Protein AF-A0AAP1RC18-F1 (afdb_monomer_lite)

Foldseek 3Di:
DQEQAQQDLVSLLVSVCQQLVHHSVVLLVQLVVDDLPVVCVVCVVPPDDSLVVLVVSSCVVRNGGHDHFKYKFKDKAWAFPPDPCPVADFFCLVCVLVVLVRCLVQPPDPVSNVVSVCQNDQLSQPFPVSNVLSVDSVNRDPDTDRHNCCLVVVVVVVHDNNQLHNPSRVRNQVSCCVPPVDGCSVSCSVRIGIDMGIDMDTPPDPPPNNSVSSVNSNPD

Secondary structure (DSSP, 8-state):
-EEE--SSHHHHHHHHHHHTTS-HHHHHHHHHT--HHHHHHH-TT--S-HHHHHHHHHHHHH-PPPPEEEEEEEEEEEE-TT---TT-S--HHHHHHHHHHHHHHT-SSHHHHHHHHTT-STT-S--HHHHHHHH-GGG-----BS-GGGGGSTGGGT---TTT--HHHHHHHHHHHHHHS---HHHHHHHSEEEEEEEEEE-S--TTHHHHHHHHHHH-

pLDDT: mean 93.54, std 5.95, range [59.0, 98.56]

Organism: Escherichia coli (NCBI:txid562)

Radius of gyration: 21.21 Å; chains: 1; bounding box: 48×40×56 Å

Sequence (220 aa):
MLILDCSSRTQALHTLSAGFGCSPEKLKKVLLSLDLESIYELNPRQLVDAPQYLREYVCAELGEPGPFTRALWFHGTRTFAGNTFPAGLLALNQSESLAMKMLLDLAPNEMVRTHLKEWDVPGGVPDEMFQLRTGDKIHWGPFGHLVRELHFNASENGLHDYLWLPELVEDVCKAYQKKYGHDLKPHYLSVLHPCIVWFEADIVYEKGVLETALSYAYTS

Structure (mmCIF, N/CA/C/O backbone):
data_AF-A0AAP1RC18-F1
#
_entry.id   AF-A0AAP1RC18-F1
#
loop_
_atom_site.group_PDB
_atom_site.id
_atom_site.type_symbol
_atom_site.label_atom_id
_atom_site.label_alt_id
_atom_site.label_comp_id
_atom_site.label_asym_id
_atom_site.label_entity_id
_atom_site.label_seq_id
_atom_site.pdbx_PDB_ins_code
_atom_site.Cartn_x
_atom_site.Cartn_y
_atom_site.Cartn_z
_atom_site.occupancy
_atom_site.B_iso_or_equiv
_atom_site.auth_seq_id
_atom_site.auth_comp_id
_atom_site.auth_asym_id
_atom_site.auth_atom_id
_atom_site.pdbx_PDB_model_num
ATOM 1 N N . MET A 1 1 ? 0.565 -12.774 -21.822 1.00 72.81 1 MET A N 1
ATOM 2 C CA . MET A 1 1 ? 0.086 -11.563 -21.127 1.00 72.81 1 MET A CA 1
ATOM 3 C C . MET A 1 1 ? 1.156 -11.184 -20.124 1.00 72.81 1 MET A C 1
ATOM 5 O O . MET A 1 1 ? 1.599 -12.073 -19.408 1.00 72.81 1 MET A O 1
ATOM 9 N N . LEU A 1 2 ? 1.633 -9.941 -20.146 1.00 87.94 2 LEU A N 1
ATOM 10 C CA . LEU A 1 2 ? 2.663 -9.473 -19.221 1.00 87.94 2 LEU A CA 1
ATOM 11 C C . LEU A 1 2 ? 1.982 -8.923 -17.966 1.00 87.94 2 LEU A C 1
ATOM 13 O O . LEU A 1 2 ? 1.094 -8.078 -18.072 1.00 87.94 2 LEU A O 1
ATOM 17 N N . ILE A 1 3 ? 2.384 -9.432 -16.804 1.00 94.94 3 ILE A N 1
ATOM 18 C CA . ILE A 1 3 ? 1.938 -8.950 -15.495 1.00 94.94 3 ILE A CA 1
ATOM 19 C C . ILE A 1 3 ? 3.131 -8.250 -14.864 1.00 94.94 3 ILE A C 1
ATOM 21 O O . ILE A 1 3 ? 4.210 -8.837 -14.775 1.00 94.94 3 ILE A O 1
ATOM 25 N N . LEU A 1 4 ? 2.944 -7.001 -14.456 1.00 96.06 4 LEU A N 1
ATOM 26 C CA . LEU A 1 4 ? 3.977 -6.242 -13.767 1.00 96.06 4 LEU A CA 1
ATOM 27 C C . LEU A 1 4 ? 4.024 -6.651 -12.291 1.00 96.06 4 LEU A C 1
ATOM 29 O O . LEU A 1 4 ? 3.001 -6.626 -11.606 1.00 96.06 4 LEU A O 1
ATOM 33 N N . ASP A 1 5 ? 5.204 -7.029 -11.803 1.00 97.56 5 ASP A N 1
ATOM 34 C CA . ASP A 1 5 ? 5.399 -7.481 -10.424 1.00 97.56 5 ASP A CA 1
ATOM 35 C C . ASP A 1 5 ? 6.503 -6.664 -9.749 1.00 97.56 5 ASP A C 1
ATOM 37 O O . ASP A 1 5 ? 7.688 -6.862 -10.008 1.00 97.56 5 ASP A O 1
ATOM 41 N N . CYS A 1 6 ? 6.107 -5.766 -8.847 1.00 97.56 6 CYS A N 1
ATOM 42 C CA . CYS A 1 6 ? 7.021 -4.988 -8.009 1.00 97.56 6 CYS A CA 1
ATOM 43 C C . CYS A 1 6 ? 6.991 -5.452 -6.539 1.00 97.56 6 CYS A C 1
ATOM 45 O O . CYS A 1 6 ? 7.147 -4.654 -5.611 1.00 97.56 6 CYS A O 1
ATOM 47 N N . SER A 1 7 ? 6.812 -6.760 -6.311 1.00 97.50 7 SER A N 1
ATOM 48 C CA . SER A 1 7 ? 6.940 -7.396 -4.988 1.00 97.50 7 SER A CA 1
ATOM 49 C C . SER A 1 7 ? 8.359 -7.347 -4.421 1.00 97.50 7 SER A C 1
ATOM 51 O O . SER A 1 7 ? 8.537 -7.482 -3.207 1.00 97.50 7 SER A O 1
ATOM 53 N N . SER A 1 8 ? 9.349 -7.217 -5.306 1.00 97.25 8 SER A N 1
ATOM 54 C CA . SER A 1 8 ? 10.766 -6.980 -5.034 1.00 97.25 8 SER A CA 1
ATOM 55 C C . SER A 1 8 ? 11.425 -6.412 -6.288 1.00 97.25 8 SER A C 1
ATOM 57 O O . SER A 1 8 ? 10.932 -6.623 -7.403 1.00 97.25 8 SER A O 1
ATOM 59 N N . ARG A 1 9 ? 12.589 -5.779 -6.144 1.00 96.81 9 ARG A N 1
ATOM 60 C CA . ARG A 1 9 ? 13.355 -5.286 -7.292 1.00 96.81 9 ARG A CA 1
ATOM 61 C C . ARG A 1 9 ? 13.695 -6.383 -8.302 1.00 96.81 9 ARG A C 1
ATOM 63 O O . ARG A 1 9 ? 13.641 -6.152 -9.508 1.00 96.81 9 ARG A O 1
ATOM 70 N N . THR A 1 10 ? 14.042 -7.577 -7.827 1.00 97.81 10 THR A N 1
ATOM 71 C CA . THR A 1 10 ? 14.360 -8.718 -8.698 1.00 97.81 10 THR A CA 1
ATOM 72 C C . THR A 1 10 ? 13.170 -9.085 -9.582 1.00 97.81 10 THR A C 1
ATOM 74 O O . THR A 1 10 ? 13.349 -9.291 -10.782 1.00 97.81 10 THR A O 1
ATOM 77 N N . GLN A 1 11 ? 11.956 -9.111 -9.021 1.00 97.94 11 GLN A N 1
ATOM 78 C CA . GLN A 1 11 ? 10.742 -9.377 -9.800 1.00 97.94 11 GLN A CA 1
ATOM 79 C C . GLN A 1 11 ? 10.393 -8.226 -10.743 1.00 97.94 11 GLN A C 1
ATOM 81 O O . GLN A 1 11 ? 9.996 -8.475 -11.884 1.00 97.94 11 GLN A O 1
ATOM 86 N N . ALA A 1 12 ? 10.639 -6.980 -10.327 1.00 98.06 12 ALA A N 1
ATOM 87 C CA . ALA A 1 12 ? 10.440 -5.822 -11.189 1.00 98.06 12 ALA A CA 1
ATOM 88 C C . ALA A 1 12 ? 11.358 -5.902 -12.417 1.00 98.06 12 ALA A C 1
ATOM 90 O O . ALA A 1 12 ? 10.884 -5.833 -13.546 1.00 98.06 12 ALA A O 1
ATOM 91 N N . LEU A 1 13 ? 12.658 -6.155 -12.223 1.00 98.31 13 LEU A N 1
ATOM 92 C CA . LEU A 1 13 ? 13.610 -6.343 -13.324 1.00 98.31 13 LEU A CA 1
ATOM 93 C C . LEU A 1 13 ? 13.222 -7.521 -14.224 1.00 98.31 13 LEU A C 1
ATOM 95 O O . LEU A 1 13 ? 13.323 -7.416 -15.445 1.00 98.31 13 LEU A O 1
ATOM 99 N N . HIS A 1 14 ? 12.766 -8.632 -13.645 1.00 98.06 14 HIS A N 1
ATOM 100 C CA . HIS A 1 14 ? 12.340 -9.803 -14.406 1.00 98.06 14 HIS A CA 1
ATOM 101 C C . HIS A 1 14 ? 11.107 -9.513 -15.277 1.00 98.06 14 HIS A C 1
ATOM 103 O O . HIS A 1 14 ? 11.120 -9.785 -16.476 1.00 98.06 14 HIS A O 1
ATOM 109 N N . THR A 1 15 ? 10.058 -8.913 -14.711 1.00 97.56 15 THR A N 1
ATOM 110 C CA . THR A 1 15 ? 8.818 -8.625 -15.450 1.00 97.56 15 THR A CA 1
ATOM 111 C C . THR A 1 15 ? 8.987 -7.488 -16.458 1.00 97.56 15 THR A C 1
ATOM 113 O O . THR A 1 15 ? 8.511 -7.608 -17.588 1.00 97.56 15 THR A O 1
ATOM 116 N N . LEU A 1 16 ? 9.743 -6.440 -16.115 1.00 97.75 16 LEU A N 1
ATOM 117 C CA . LEU A 1 16 ? 10.091 -5.358 -17.040 1.00 97.75 16 LEU A CA 1
ATOM 118 C C . LEU A 1 16 ? 10.937 -5.864 -18.210 1.00 97.75 16 LEU A C 1
ATOM 120 O O . LEU A 1 16 ? 10.606 -5.590 -19.361 1.00 97.75 16 LEU A O 1
ATOM 124 N N . SER A 1 17 ? 12.006 -6.624 -17.948 1.00 97.94 17 SER A N 1
ATOM 125 C CA . SER A 1 17 ? 12.892 -7.114 -19.016 1.00 97.94 17 SER A CA 1
ATOM 126 C C . SER A 1 17 ? 12.171 -8.049 -19.988 1.00 97.94 17 SER A C 1
ATOM 128 O O . SER A 1 17 ? 12.386 -7.939 -21.195 1.00 97.94 17 SER A O 1
ATOM 130 N N . ALA A 1 18 ? 11.238 -8.872 -19.494 1.00 97.31 18 ALA A N 1
ATOM 131 C CA . ALA A 1 18 ? 10.337 -9.650 -20.340 1.00 97.31 18 ALA A CA 1
ATOM 132 C C . ALA A 1 18 ? 9.473 -8.753 -21.246 1.00 97.31 18 ALA A C 1
ATOM 134 O O . ALA A 1 18 ? 9.309 -9.062 -22.425 1.00 97.31 18 ALA A O 1
ATOM 135 N N . GLY A 1 19 ? 8.971 -7.626 -20.727 1.00 96.12 19 GLY A N 1
ATOM 136 C CA . GLY A 1 19 ? 8.254 -6.627 -21.521 1.00 96.12 19 GLY A CA 1
ATOM 137 C C . GLY A 1 19 ? 9.116 -5.986 -22.606 1.00 96.12 19 GLY A C 1
ATOM 138 O O . GLY A 1 19 ? 8.688 -5.911 -23.752 1.00 96.12 19 GLY A O 1
ATOM 139 N N . PHE A 1 20 ? 10.351 -5.607 -22.283 1.00 97.12 20 PHE A N 1
ATOM 140 C CA . PHE A 1 20 ? 11.317 -5.047 -23.239 1.00 97.12 20 PHE A CA 1
ATOM 141 C C . PHE A 1 20 ? 11.977 -6.094 -24.158 1.00 97.12 20 PHE A C 1
ATOM 143 O O . PHE A 1 20 ? 12.837 -5.748 -24.965 1.00 97.12 20 PHE A O 1
ATOM 150 N N . GLY A 1 21 ? 11.643 -7.383 -24.029 1.00 97.12 21 GLY A N 1
ATOM 151 C CA . GLY A 1 21 ? 12.257 -8.447 -24.828 1.00 97.12 21 GLY A CA 1
ATOM 152 C C . GLY A 1 21 ? 13.772 -8.581 -24.617 1.00 97.12 21 GLY A C 1
ATOM 153 O O . GLY A 1 21 ? 14.507 -8.893 -25.556 1.00 97.12 21 GLY A O 1
ATOM 154 N N . CYS A 1 22 ? 14.262 -8.322 -23.401 1.00 98.12 22 CYS A N 1
ATOM 155 C CA . CYS A 1 22 ? 15.680 -8.387 -23.049 1.00 98.12 22 CYS A CA 1
ATOM 156 C C . CYS A 1 22 ? 15.939 -9.207 -21.776 1.00 98.12 22 CYS A C 1
ATOM 158 O O . CYS A 1 22 ? 15.007 -9.680 -21.132 1.00 98.12 22 CYS A O 1
ATOM 160 N N . SER A 1 23 ? 17.213 -9.404 -21.413 1.00 98.19 23 SER A N 1
ATOM 161 C CA . SER A 1 23 ? 17.559 -10.034 -20.133 1.00 98.19 23 SER A CA 1
ATOM 162 C C . SER A 1 23 ? 17.497 -9.021 -18.978 1.00 98.19 23 SER A C 1
ATOM 164 O O . SER A 1 23 ? 17.741 -7.827 -19.205 1.00 98.19 23 SER A O 1
ATOM 166 N N . PRO A 1 24 ? 17.247 -9.467 -17.732 1.00 98.06 24 PRO A N 1
ATOM 167 C CA . PRO A 1 24 ? 17.289 -8.600 -16.552 1.00 98.06 24 PRO A CA 1
ATOM 168 C C . PRO A 1 24 ? 18.607 -7.825 -16.409 1.00 98.06 24 PRO A C 1
ATOM 170 O O . PRO A 1 24 ? 18.608 -6.655 -16.036 1.00 98.06 24 PRO A O 1
ATOM 173 N N . GLU A 1 25 ? 19.738 -8.443 -16.754 1.00 98.00 25 GLU A N 1
ATOM 174 C CA . GLU A 1 25 ? 21.069 -7.829 -16.701 1.00 98.00 25 GLU A CA 1
ATOM 175 C C . GLU A 1 25 ? 21.220 -6.719 -17.740 1.00 98.00 25 GLU A C 1
ATOM 177 O O . GLU A 1 25 ? 21.823 -5.685 -17.445 1.00 98.00 25 GLU A O 1
ATOM 182 N N . LYS A 1 26 ? 20.660 -6.907 -18.946 1.00 98.19 26 LYS A N 1
ATOM 183 C CA . LYS A 1 26 ? 20.662 -5.873 -19.987 1.00 98.19 26 LYS A CA 1
ATOM 184 C C . LYS A 1 26 ? 19.831 -4.671 -19.543 1.00 98.19 26 LYS A C 1
ATOM 186 O O . LYS A 1 26 ? 20.335 -3.554 -19.619 1.00 98.19 26 LYS A O 1
ATOM 191 N N . LEU A 1 27 ? 18.617 -4.894 -19.031 1.00 98.31 27 LEU A N 1
ATOM 192 C CA . LEU A 1 27 ? 17.777 -3.815 -18.502 1.00 98.31 27 LEU A CA 1
ATOM 193 C C . LEU A 1 27 ? 18.475 -3.081 -17.352 1.00 98.31 27 LEU A C 1
ATOM 195 O O . LEU A 1 27 ? 18.582 -1.859 -17.376 1.00 98.31 27 LEU A O 1
ATOM 199 N N . LYS A 1 28 ? 19.025 -3.820 -16.381 1.00 97.69 28 LYS A N 1
ATOM 200 C CA . LYS A 1 28 ? 19.774 -3.238 -15.260 1.00 97.69 28 LYS A CA 1
ATOM 201 C C . LYS A 1 28 ? 20.946 -2.382 -15.740 1.00 97.69 28 LYS A C 1
ATOM 203 O O . LYS A 1 28 ? 21.176 -1.310 -15.193 1.00 97.69 28 LYS A O 1
ATOM 208 N N . LYS A 1 29 ? 21.684 -2.834 -16.758 1.00 97.69 29 LYS A N 1
ATOM 209 C CA . LYS A 1 29 ? 22.802 -2.076 -17.329 1.00 97.69 29 LYS A CA 1
ATOM 210 C C . LYS A 1 29 ? 22.348 -0.757 -17.961 1.00 97.69 29 LYS A C 1
ATOM 212 O O . LYS A 1 29 ? 23.039 0.233 -17.773 1.00 97.69 29 LYS A O 1
ATOM 217 N N . VAL A 1 30 ? 21.222 -0.748 -18.679 1.00 98.00 30 VAL A N 1
ATOM 218 C CA . VAL A 1 30 ? 20.640 0.477 -19.262 1.00 98.00 30 VAL A CA 1
ATOM 219 C C . VAL A 1 30 ? 20.156 1.427 -18.169 1.00 98.00 30 VAL A C 1
ATOM 221 O O . VAL A 1 30 ? 20.430 2.616 -18.220 1.00 98.00 30 VAL A O 1
ATOM 224 N N . LEU A 1 31 ? 19.483 0.911 -17.139 1.00 96.81 31 LEU A N 1
ATOM 225 C CA . LEU A 1 31 ? 19.052 1.737 -16.010 1.00 96.81 31 LEU A CA 1
ATOM 226 C C . LEU A 1 31 ? 20.252 2.416 -15.332 1.00 96.81 31 LEU A C 1
ATOM 228 O O . LEU A 1 31 ? 20.226 3.615 -15.095 1.00 96.81 31 LEU A O 1
ATOM 232 N N . LEU A 1 32 ? 21.326 1.665 -15.073 1.00 94.31 32 LEU A N 1
ATOM 233 C CA . LEU A 1 32 ? 22.516 2.167 -14.378 1.00 94.31 32 LEU A CA 1
ATOM 234 C C . LEU A 1 32 ? 23.507 2.925 -15.275 1.00 94.31 32 LEU A C 1
ATOM 236 O O . LEU A 1 32 ? 24.488 3.454 -14.760 1.00 94.31 32 LEU A O 1
ATOM 240 N N . SER A 1 33 ? 23.300 2.979 -16.597 1.00 95.62 33 SER A N 1
ATOM 241 C CA . SER A 1 33 ? 24.091 3.866 -17.463 1.00 95.62 33 SER A CA 1
ATOM 242 C C . SER A 1 33 ? 23.650 5.323 -17.361 1.00 95.62 33 SER A C 1
ATOM 244 O O . SER A 1 33 ? 24.308 6.194 -17.928 1.00 95.62 33 SER A O 1
ATOM 246 N N . LEU A 1 34 ? 22.554 5.579 -16.644 1.00 93.19 34 LEU A N 1
ATOM 247 C CA . LEU A 1 34 ? 21.992 6.894 -16.430 1.00 93.19 34 LEU A CA 1
ATOM 248 C C . LEU A 1 34 ? 22.189 7.351 -14.984 1.00 93.19 34 LEU A C 1
ATOM 250 O O . LEU A 1 34 ? 21.906 6.624 -14.031 1.00 93.19 34 LEU A O 1
ATOM 254 N N . ASP A 1 35 ? 22.633 8.590 -14.830 1.00 92.38 35 ASP A N 1
ATOM 255 C CA . ASP A 1 35 ? 22.743 9.262 -13.541 1.00 92.38 35 ASP A CA 1
ATOM 256 C C . ASP A 1 35 ? 21.709 10.393 -13.495 1.00 92.38 35 ASP A C 1
ATOM 258 O O . ASP A 1 35 ? 21.936 11.483 -14.027 1.00 92.38 35 ASP A O 1
ATOM 262 N N . LEU A 1 36 ? 20.529 10.094 -12.935 1.00 91.00 36 LEU A N 1
ATOM 263 C CA . LEU A 1 36 ? 19.430 11.058 -12.854 1.00 91.00 36 LEU A CA 1
ATOM 264 C C . LEU A 1 36 ? 19.812 12.248 -11.971 1.00 91.00 36 LEU A C 1
ATOM 266 O O . LEU A 1 36 ? 19.451 13.374 -12.298 1.00 91.00 36 LEU A O 1
ATOM 270 N N . GLU A 1 37 ? 20.553 12.019 -10.888 1.00 89.75 37 GLU A N 1
ATOM 271 C CA . GLU A 1 37 ? 20.961 13.081 -9.969 1.00 89.75 37 GLU A CA 1
ATOM 272 C C . GLU A 1 37 ? 21.849 14.091 -10.703 1.00 89.75 37 GLU A C 1
ATOM 274 O O . GLU A 1 37 ? 21.473 15.258 -10.836 1.00 89.75 37 GLU A O 1
ATOM 279 N N . SER A 1 38 ? 22.929 13.617 -11.335 1.00 91.19 38 SER A N 1
ATOM 280 C CA . SER A 1 38 ? 23.821 14.470 -12.131 1.00 91.19 38 SER A CA 1
ATOM 281 C C . SER A 1 38 ? 23.085 15.220 -13.251 1.00 91.19 38 SER A C 1
ATOM 283 O O . SER A 1 38 ? 23.365 16.393 -13.511 1.00 91.19 38 SER A O 1
ATOM 285 N N . ILE A 1 39 ? 22.130 14.578 -13.937 1.00 90.00 39 ILE A N 1
ATOM 286 C CA . ILE A 1 39 ? 21.378 15.210 -15.035 1.00 90.00 39 ILE A CA 1
ATOM 287 C C . ILE A 1 39 ? 20.554 16.401 -14.538 1.00 90.00 39 ILE A C 1
ATOM 289 O O . ILE A 1 39 ? 20.564 17.451 -15.191 1.00 90.00 39 ILE A O 1
ATOM 293 N N . TYR A 1 40 ? 19.854 16.253 -13.412 1.00 88.62 40 TYR A N 1
ATOM 294 C CA . TYR A 1 40 ? 18.971 17.293 -12.878 1.00 88.62 40 TYR A CA 1
ATOM 295 C C . TYR A 1 40 ? 19.736 18.378 -12.112 1.00 88.62 40 TYR A C 1
ATOM 297 O O . TYR A 1 40 ? 19.338 19.542 -12.167 1.00 88.62 40 TYR A O 1
ATOM 305 N N . GLU A 1 41 ? 20.869 18.047 -11.486 1.00 89.62 41 GLU A N 1
ATOM 306 C CA . GLU A 1 41 ? 21.772 19.043 -10.898 1.00 89.62 41 GLU A CA 1
ATOM 307 C C . GLU A 1 41 ? 22.391 19.959 -11.963 1.00 89.62 41 GLU A C 1
ATOM 309 O O . GLU A 1 41 ? 22.425 21.182 -11.804 1.00 89.62 41 GLU A O 1
ATOM 314 N N . LEU A 1 42 ? 22.852 19.385 -13.081 1.00 90.12 42 LEU A N 1
ATOM 315 C CA . LEU A 1 42 ? 23.490 20.139 -14.164 1.00 90.12 42 LEU A CA 1
ATOM 316 C C . LEU A 1 42 ? 22.484 20.886 -15.049 1.00 90.12 42 LEU A C 1
ATOM 318 O O . LEU A 1 42 ? 22.855 21.849 -15.725 1.00 90.12 42 LEU A O 1
ATOM 322 N N . ASN A 1 43 ? 21.213 20.474 -15.041 1.00 85.75 43 ASN A N 1
ATOM 323 C CA . ASN A 1 43 ? 20.150 21.075 -15.844 1.00 85.75 43 ASN A CA 1
ATOM 324 C C . ASN A 1 43 ? 18.935 21.449 -14.980 1.00 85.75 43 ASN A C 1
ATOM 326 O O . ASN A 1 43 ? 17.859 20.876 -15.144 1.00 85.75 43 ASN A O 1
ATOM 330 N N . PRO A 1 44 ? 19.029 22.494 -14.139 1.00 75.31 44 PRO A N 1
ATOM 331 C CA . PRO A 1 44 ? 17.937 22.902 -13.247 1.00 75.31 44 PRO A CA 1
ATOM 332 C C . PRO A 1 44 ? 16.685 23.422 -13.980 1.00 75.31 44 PRO A C 1
ATOM 334 O O . PRO A 1 44 ? 15.664 23.695 -13.357 1.00 75.31 44 PRO A O 1
ATOM 337 N N . ARG A 1 45 ? 16.752 23.597 -15.309 1.00 83.00 45 ARG A N 1
ATOM 338 C CA . ARG A 1 45 ? 15.606 23.933 -16.172 1.00 83.00 45 ARG A CA 1
ATOM 339 C C . ARG A 1 45 ? 14.981 22.709 -16.845 1.00 83.00 45 ARG A C 1
ATOM 341 O O . ARG A 1 45 ? 14.153 22.889 -17.735 1.00 83.00 45 ARG A O 1
ATOM 348 N N . GLN A 1 46 ? 15.391 21.497 -16.478 1.00 83.56 46 GLN A N 1
ATOM 349 C CA . GLN A 1 46 ? 14.792 20.278 -16.998 1.00 83.56 46 GLN A CA 1
ATOM 350 C C . GLN A 1 46 ? 13.314 20.230 -16.598 1.00 83.56 46 GLN A C 1
ATOM 352 O O . GLN A 1 46 ? 12.978 20.225 -15.418 1.00 83.56 46 GLN A O 1
ATOM 357 N N . LEU A 1 47 ? 12.432 20.264 -17.601 1.00 83.31 47 LEU A N 1
ATOM 358 C CA . LEU A 1 47 ? 10.981 20.371 -17.398 1.00 83.31 47 LEU A CA 1
ATOM 359 C C . LEU A 1 47 ? 10.287 19.011 -17.291 1.00 83.31 47 LEU A C 1
ATOM 361 O O . LEU A 1 47 ? 9.172 18.937 -16.783 1.00 83.31 47 LEU A O 1
ATOM 365 N N . VAL A 1 48 ? 10.923 17.959 -17.806 1.00 87.06 48 VAL A N 1
ATOM 366 C CA . VAL A 1 48 ? 10.418 16.585 -17.720 1.00 87.06 48 VAL A CA 1
ATOM 367 C C . VAL A 1 48 ? 10.719 16.057 -16.324 1.00 87.06 48 VAL A C 1
ATOM 369 O O . VAL A 1 48 ? 11.802 16.317 -15.802 1.00 87.06 48 VAL A O 1
ATOM 372 N N . ASP A 1 49 ? 9.790 15.333 -15.707 1.00 88.56 49 ASP A N 1
ATOM 373 C CA . ASP A 1 49 ? 10.053 14.687 -14.422 1.00 88.56 49 ASP A CA 1
ATOM 374 C C . ASP A 1 49 ? 10.999 13.480 -14.575 1.00 88.56 49 ASP A C 1
ATOM 376 O O . ASP A 1 49 ? 11.147 12.899 -15.654 1.00 88.56 49 ASP A O 1
ATOM 380 N N . ALA A 1 50 ? 11.706 13.133 -13.498 1.00 90.75 50 ALA A N 1
ATOM 381 C CA . ALA A 1 50 ? 12.722 12.082 -13.542 1.00 90.75 50 ALA A CA 1
ATOM 382 C C . ALA A 1 50 ? 12.158 10.694 -13.934 1.00 90.75 50 ALA A C 1
ATOM 384 O O . ALA A 1 50 ? 12.806 10.012 -14.733 1.00 90.75 50 ALA A O 1
ATOM 385 N N . PRO A 1 51 ? 10.971 10.260 -13.454 1.00 91.81 51 PRO A N 1
ATOM 386 C CA . PRO A 1 51 ? 10.358 9.002 -13.890 1.00 91.81 51 PRO A CA 1
ATOM 387 C C . PRO A 1 51 ? 10.034 8.953 -15.390 1.00 91.81 51 PRO A C 1
ATOM 389 O O . PRO A 1 51 ? 10.330 7.953 -16.051 1.00 91.81 51 PRO A O 1
ATOM 392 N N . GLN A 1 52 ? 9.476 10.028 -15.952 1.00 92.25 52 GLN A N 1
ATOM 393 C CA . GLN A 1 52 ? 9.190 10.125 -17.380 1.00 92.25 52 GLN A CA 1
ATOM 394 C C . GLN A 1 52 ? 10.486 10.139 -18.192 1.00 92.25 52 GLN A C 1
ATOM 396 O O . GLN A 1 52 ? 10.592 9.412 -19.180 1.00 92.25 52 GLN A O 1
ATOM 401 N N . TYR A 1 53 ? 11.492 10.902 -17.759 1.00 94.19 53 TYR A N 1
ATOM 402 C CA . TYR A 1 53 ? 12.792 10.940 -18.427 1.00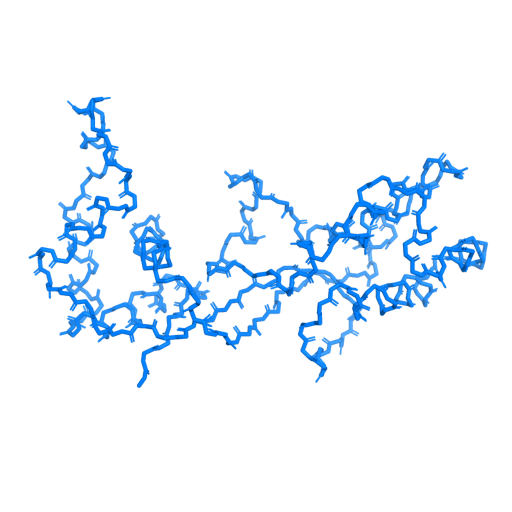 94.19 53 TYR A CA 1
ATOM 403 C C . TYR A 1 53 ? 13.458 9.558 -18.450 1.00 94.19 53 TYR A C 1
ATOM 405 O O . TYR A 1 53 ? 13.952 9.114 -19.488 1.00 94.19 53 TYR A O 1
ATOM 413 N N . LEU A 1 54 ? 13.417 8.836 -17.324 1.00 95.12 54 LEU A N 1
ATOM 414 C CA . LEU A 1 54 ? 13.919 7.468 -17.229 1.00 95.12 54 LEU A CA 1
ATOM 415 C C . LEU A 1 54 ? 13.190 6.533 -18.201 1.00 95.12 54 LEU A C 1
ATOM 417 O O . LEU A 1 54 ? 13.840 5.762 -18.908 1.00 95.12 54 LEU A O 1
ATOM 421 N N . ARG A 1 55 ? 11.854 6.615 -18.280 1.00 94.75 55 ARG A N 1
ATOM 422 C CA . ARG A 1 55 ? 11.066 5.845 -19.255 1.00 94.75 55 ARG A CA 1
ATOM 423 C C . ARG A 1 55 ? 11.506 6.150 -20.683 1.00 94.75 55 ARG A C 1
ATOM 425 O O . ARG A 1 55 ? 11.765 5.215 -21.438 1.00 94.75 55 ARG A O 1
ATOM 432 N N . GLU A 1 56 ? 11.570 7.425 -21.055 1.00 94.81 56 GLU A N 1
ATOM 433 C CA . GLU A 1 56 ? 11.946 7.862 -22.404 1.00 94.81 56 GLU A CA 1
ATOM 434 C C . GLU A 1 56 ? 13.341 7.357 -22.788 1.00 94.81 56 GLU A C 1
ATOM 436 O O . GLU A 1 56 ? 13.515 6.810 -23.877 1.00 94.81 56 GLU A O 1
ATOM 441 N N . TYR A 1 57 ? 14.307 7.449 -21.871 1.00 96.25 57 TYR A N 1
ATOM 442 C CA . TYR A 1 57 ? 15.658 6.937 -22.083 1.00 96.25 57 TYR A CA 1
ATOM 443 C C . TYR A 1 57 ? 15.686 5.418 -22.289 1.00 96.25 57 TYR A C 1
ATOM 445 O O . TYR A 1 57 ? 16.258 4.928 -23.262 1.00 96.25 57 TYR A O 1
ATOM 453 N N . VAL A 1 58 ? 15.033 4.654 -21.409 1.00 96.94 58 VAL A N 1
ATOM 454 C CA . VAL A 1 58 ? 15.002 3.187 -21.515 1.00 96.94 58 VAL A CA 1
ATOM 455 C C . VAL A 1 58 ? 14.319 2.747 -22.813 1.00 96.94 58 VAL A C 1
ATOM 457 O O . VAL A 1 58 ? 14.810 1.835 -23.479 1.00 96.94 58 VAL A O 1
ATOM 460 N N . CYS A 1 59 ? 13.232 3.416 -23.213 1.00 96.25 59 CYS A N 1
ATOM 461 C CA . CYS A 1 59 ? 12.540 3.125 -24.470 1.00 96.25 59 CYS A CA 1
ATOM 462 C C . CYS A 1 59 ? 13.396 3.476 -25.698 1.00 96.25 59 CYS A C 1
ATOM 464 O O . CYS A 1 59 ? 13.341 2.764 -26.698 1.00 96.25 59 CYS A O 1
ATOM 466 N N . ALA A 1 60 ? 14.224 4.523 -25.631 1.00 97.50 60 ALA A N 1
ATOM 467 C CA . ALA A 1 60 ? 15.167 4.848 -26.701 1.00 97.50 60 ALA A CA 1
ATOM 468 C C . ALA A 1 60 ? 16.255 3.769 -26.871 1.00 97.50 60 ALA A C 1
ATOM 470 O O . ALA A 1 60 ? 16.622 3.438 -27.997 1.00 97.50 60 ALA A O 1
ATOM 471 N N . GLU A 1 61 ? 16.735 3.186 -25.769 1.00 98.06 61 GLU A N 1
ATOM 472 C CA . GLU A 1 61 ? 17.800 2.171 -25.775 1.00 98.06 61 GLU A CA 1
ATOM 473 C C . GLU A 1 61 ? 17.303 0.747 -26.086 1.00 98.06 61 GLU A C 1
ATOM 475 O O . GLU A 1 61 ? 18.026 -0.063 -26.676 1.00 98.06 61 GLU A O 1
ATOM 480 N N . LEU A 1 62 ? 16.082 0.402 -25.662 1.00 97.69 62 LEU A N 1
ATOM 481 C CA . LEU A 1 62 ? 15.551 -0.966 -25.725 1.00 97.69 62 LEU A CA 1
ATOM 482 C C . LEU A 1 62 ? 14.338 -1.132 -26.650 1.00 97.69 62 LEU A C 1
ATOM 484 O O . LEU A 1 62 ? 13.964 -2.268 -26.938 1.00 97.69 62 LEU A O 1
ATOM 488 N N . GLY A 1 63 ? 13.762 -0.037 -27.146 1.00 96.69 63 GLY A N 1
ATOM 489 C CA . GLY A 1 63 ? 12.456 -0.026 -27.801 1.00 96.69 63 GLY A CA 1
ATOM 490 C C . GLY A 1 63 ? 11.302 0.042 -26.796 1.00 96.69 63 GLY A C 1
ATOM 491 O O . GLY A 1 63 ? 11.506 0.018 -25.584 1.00 96.69 63 GLY A O 1
ATOM 492 N N . GLU A 1 64 ? 10.073 0.131 -27.302 1.00 94.69 64 GLU A N 1
ATOM 493 C CA . GLU A 1 64 ? 8.871 0.114 -26.461 1.00 94.69 64 GLU A CA 1
ATOM 494 C C . GLU A 1 64 ? 8.616 -1.296 -25.899 1.00 94.69 64 GLU A C 1
ATOM 496 O O . GLU A 1 64 ? 8.772 -2.285 -26.629 1.00 94.69 64 GLU A O 1
ATOM 501 N N . PRO A 1 65 ? 8.205 -1.422 -24.625 1.00 94.12 65 PRO A N 1
ATOM 502 C CA . PRO A 1 65 ? 7.865 -2.716 -24.064 1.00 94.12 65 PRO A CA 1
ATOM 503 C C . PRO A 1 65 ? 6.544 -3.238 -24.645 1.00 94.12 65 PRO A C 1
ATOM 505 O O . PRO A 1 65 ? 5.674 -2.482 -25.081 1.00 94.12 65 PRO A O 1
ATOM 508 N N . GLY A 1 66 ? 6.356 -4.557 -24.593 1.00 90.94 66 GLY A N 1
ATOM 509 C CA . GLY A 1 66 ? 5.038 -5.159 -24.770 1.00 90.94 66 GLY A CA 1
ATOM 510 C C . GLY A 1 66 ? 4.033 -4.635 -23.728 1.00 90.94 66 GLY A C 1
ATOM 511 O O . GLY A 1 66 ? 4.433 -4.227 -22.636 1.00 90.94 66 GLY A O 1
ATOM 512 N N . PRO A 1 67 ? 2.722 -4.666 -24.027 1.00 89.88 67 PRO A N 1
ATOM 513 C CA . PRO A 1 67 ? 1.711 -4.064 -23.165 1.00 89.88 67 PRO A CA 1
ATOM 514 C C . PRO A 1 67 ? 1.580 -4.815 -21.834 1.00 89.88 67 PRO A C 1
ATOM 516 O O . PRO A 1 67 ? 1.306 -6.022 -21.805 1.00 89.88 67 PRO A O 1
ATOM 519 N N . PHE A 1 68 ? 1.728 -4.079 -20.731 1.00 91.62 68 PHE A N 1
ATOM 520 C CA . PHE A 1 68 ? 1.368 -4.535 -19.391 1.00 91.62 68 PHE A CA 1
ATOM 521 C C . PHE A 1 68 ? -0.102 -4.208 -19.146 1.00 91.62 68 PHE A C 1
ATOM 523 O O . PHE A 1 68 ? -0.463 -3.052 -18.955 1.00 91.62 68 PHE A O 1
ATOM 530 N N . THR A 1 69 ? -0.960 -5.226 -19.143 1.00 91.56 69 THR A N 1
ATOM 531 C CA . THR A 1 69 ? -2.405 -5.035 -18.940 1.00 91.56 69 THR A CA 1
ATOM 532 C C . THR A 1 69 ? -2.830 -5.241 -17.490 1.00 91.56 69 THR A C 1
ATOM 534 O O . THR A 1 69 ? -3.920 -4.825 -17.111 1.00 91.56 69 THR A O 1
ATOM 537 N N . ARG A 1 70 ? -1.994 -5.894 -16.671 1.00 94.12 70 ARG A N 1
ATOM 538 C CA . ARG A 1 70 ? -2.264 -6.208 -15.260 1.00 94.12 70 ARG A CA 1
ATOM 539 C C . ARG A 1 70 ? -1.006 -6.020 -14.417 1.00 94.12 70 ARG A C 1
ATOM 541 O O . ARG A 1 70 ? 0.112 -6.146 -14.922 1.00 94.12 70 ARG A O 1
ATOM 548 N N . ALA A 1 71 ? -1.195 -5.765 -13.130 1.00 95.38 71 ALA A N 1
ATOM 549 C CA . ALA A 1 71 ? -0.119 -5.692 -12.148 1.00 95.38 71 ALA A CA 1
ATOM 550 C C . ALA A 1 71 ? -0.498 -6.406 -10.850 1.00 95.38 71 ALA A C 1
ATOM 552 O O . ALA A 1 71 ? -1.683 -6.568 -10.537 1.00 95.38 71 ALA A O 1
ATOM 553 N N . LEU A 1 72 ? 0.521 -6.800 -10.087 1.00 95.81 72 LEU A N 1
ATOM 554 C CA . LEU A 1 72 ? 0.367 -7.126 -8.674 1.00 95.81 72 LEU A CA 1
ATOM 555 C C . LEU A 1 72 ? 0.388 -5.834 -7.852 1.00 95.81 72 LEU A C 1
ATOM 557 O O . LEU A 1 72 ? 1.355 -5.077 -7.888 1.00 95.81 72 LEU A O 1
ATOM 561 N N . TRP A 1 73 ? -0.685 -5.610 -7.102 1.00 94.75 73 TRP A N 1
ATOM 562 C CA . TRP A 1 73 ? -0.876 -4.462 -6.222 1.00 94.75 73 TRP A CA 1
ATOM 563 C C . TRP A 1 73 ? -0.794 -4.898 -4.765 1.00 94.75 73 TRP A C 1
ATOM 565 O O . TRP A 1 73 ? -1.211 -6.004 -4.421 1.00 94.75 73 TRP A O 1
ATOM 575 N N . PHE A 1 74 ? -0.298 -4.016 -3.898 1.00 95.50 74 PHE A N 1
ATOM 576 C CA . PHE A 1 74 ? -0.064 -4.292 -2.483 1.00 95.50 74 PHE A CA 1
ATOM 577 C C . PHE A 1 74 ? -0.833 -3.306 -1.605 1.00 95.50 74 PHE A C 1
ATOM 579 O O . PHE A 1 74 ? -0.621 -2.094 -1.680 1.00 95.50 74 PHE A O 1
ATOM 586 N N . HIS A 1 75 ? -1.694 -3.822 -0.735 1.00 94.38 75 HIS A N 1
ATOM 587 C CA . HIS A 1 75 ? -2.454 -3.059 0.250 1.00 94.38 75 HIS A CA 1
ATOM 588 C C . HIS A 1 75 ? -1.947 -3.383 1.656 1.00 94.38 75 HIS A C 1
ATOM 590 O O . HIS A 1 75 ? -2.066 -4.518 2.122 1.00 94.38 75 HIS A O 1
ATOM 596 N N . GLY A 1 76 ? -1.363 -2.392 2.321 1.00 94.44 76 GLY A N 1
ATOM 597 C CA . GLY A 1 76 ? -0.964 -2.487 3.719 1.00 94.44 76 GLY A CA 1
ATOM 598 C C . GLY A 1 76 ? -2.189 -2.325 4.605 1.00 94.44 76 GLY A C 1
ATOM 599 O O . GLY A 1 76 ? -3.052 -1.497 4.323 1.00 94.44 76 GLY A O 1
ATOM 600 N N . THR A 1 77 ? -2.290 -3.134 5.653 1.00 94.25 77 THR A N 1
ATOM 601 C CA . THR A 1 77 ? -3.364 -3.031 6.640 1.00 94.25 77 THR A CA 1
ATOM 602 C C . THR A 1 77 ? -2.985 -3.748 7.939 1.00 94.25 77 THR A C 1
ATOM 604 O O . THR A 1 77 ? -1.880 -4.278 8.085 1.00 94.25 77 THR A O 1
ATOM 607 N N . ARG A 1 78 ? -3.920 -3.801 8.893 1.00 94.88 78 ARG A N 1
ATOM 608 C CA . ARG A 1 78 ? -3.847 -4.668 10.070 1.00 94.88 78 ARG A CA 1
ATOM 609 C C . ARG A 1 78 ? -5.122 -5.473 10.220 1.00 94.88 78 ARG A C 1
ATOM 611 O O . ARG A 1 78 ? -6.218 -4.979 9.972 1.00 94.88 78 ARG A O 1
ATOM 618 N N . THR A 1 79 ? -4.986 -6.714 10.667 1.00 94.25 79 THR A N 1
ATOM 619 C CA . THR A 1 79 ? -6.127 -7.612 10.849 1.00 94.25 79 THR A CA 1
ATOM 620 C C . THR A 1 79 ? -5.918 -8.577 12.013 1.00 94.25 79 THR A C 1
ATOM 622 O O . THR A 1 79 ? -4.844 -8.625 12.607 1.00 94.25 79 THR A O 1
ATOM 625 N N . PHE A 1 80 ? -6.948 -9.331 12.384 1.00 91.62 80 PHE A N 1
ATOM 626 C CA . PHE A 1 80 ? -6.835 -10.360 13.413 1.00 91.62 80 PHE A CA 1
ATOM 627 C C . PHE A 1 80 ? -6.029 -11.565 12.907 1.00 91.62 80 PHE A C 1
ATOM 629 O O . PHE A 1 80 ? -5.993 -11.861 11.710 1.00 91.62 80 PHE A O 1
ATOM 636 N N . ALA A 1 81 ? -5.386 -12.280 13.830 1.00 88.50 81 ALA A N 1
ATOM 637 C CA . ALA A 1 81 ? -4.585 -13.450 13.491 1.00 88.50 81 ALA A CA 1
ATOM 638 C C . ALA A 1 81 ? -5.417 -14.503 12.735 1.00 88.50 81 ALA A C 1
ATOM 640 O O . ALA A 1 81 ? -6.506 -14.880 13.164 1.00 88.50 81 ALA A O 1
ATOM 641 N N . GLY A 1 82 ? -4.887 -14.989 11.610 1.00 87.31 82 GLY A N 1
ATOM 642 C CA . GLY A 1 82 ? -5.528 -16.027 10.798 1.00 87.31 82 GLY A CA 1
ATOM 643 C C . GLY A 1 82 ? -6.554 -15.529 9.774 1.00 87.31 82 GLY A C 1
ATOM 644 O O . GLY A 1 82 ? -7.134 -16.361 9.080 1.00 87.31 82 GLY A O 1
ATOM 645 N N . ASN A 1 83 ? -6.776 -14.217 9.628 1.00 90.31 83 ASN A N 1
ATOM 646 C CA . ASN A 1 83 ? -7.586 -13.716 8.519 1.00 90.31 83 ASN A CA 1
ATOM 647 C C . ASN A 1 83 ? -6.899 -13.995 7.169 1.00 90.31 83 ASN A C 1
ATOM 649 O O . ASN A 1 83 ? -5.758 -13.592 6.945 1.00 90.31 83 ASN A O 1
ATOM 653 N N . THR A 1 84 ? -7.611 -14.665 6.265 1.00 88.38 84 THR A N 1
ATOM 654 C CA . THR A 1 84 ? -7.136 -15.029 4.921 1.00 88.38 84 THR A CA 1
ATOM 655 C C . THR A 1 84 ? -7.752 -14.183 3.807 1.00 88.38 84 THR A C 1
ATOM 657 O O . THR A 1 84 ? -7.462 -14.432 2.642 1.00 88.38 84 THR A O 1
ATOM 660 N N . PHE A 1 85 ? -8.592 -13.195 4.144 1.00 89.38 85 PHE A N 1
ATOM 661 C CA . PHE A 1 85 ? -9.306 -12.340 3.186 1.00 89.38 85 PHE A CA 1
ATOM 662 C C . PHE A 1 85 ? -10.053 -13.140 2.094 1.00 89.38 85 PHE A C 1
ATOM 664 O O . PHE A 1 85 ? -9.853 -12.897 0.905 1.00 89.38 85 PHE A O 1
ATOM 671 N N . PRO A 1 86 ? -10.945 -14.087 2.452 1.00 88.62 86 PRO A N 1
ATOM 672 C CA . PRO A 1 86 ? -11.605 -14.963 1.475 1.00 88.62 86 PRO A CA 1
ATOM 673 C C . PRO A 1 86 ? -12.522 -14.216 0.494 1.00 88.62 86 PRO A C 1
ATOM 675 O O . PRO A 1 86 ? -12.781 -14.706 -0.600 1.00 88.62 86 PRO A O 1
ATOM 678 N N . ALA A 1 87 ? -13.006 -13.032 0.876 1.00 87.06 87 ALA A N 1
ATOM 679 C CA . ALA A 1 87 ? -13.782 -12.140 0.014 1.00 87.06 87 ALA A CA 1
ATOM 680 C C . ALA A 1 87 ? -12.901 -11.152 -0.782 1.00 87.06 87 ALA A C 1
ATOM 682 O O . ALA A 1 87 ? -13.426 -10.276 -1.462 1.00 87.06 87 ALA A O 1
ATOM 683 N N . GLY A 1 88 ? -11.573 -11.276 -0.689 1.00 87.19 88 GLY A N 1
ATOM 684 C CA . GLY A 1 88 ? -10.616 -10.322 -1.238 1.00 87.19 88 GLY A CA 1
ATOM 685 C C . GLY A 1 88 ? -10.581 -8.998 -0.471 1.00 87.19 88 GLY A C 1
ATOM 686 O O . GLY A 1 88 ? -11.045 -8.894 0.668 1.00 87.19 88 GLY A O 1
ATOM 687 N N . LEU A 1 89 ? -10.004 -7.980 -1.110 1.00 88.75 89 LEU A N 1
ATOM 688 C CA . LEU A 1 89 ? -10.068 -6.601 -0.636 1.00 88.75 89 LEU A CA 1
ATOM 689 C C . LEU A 1 89 ? -11.369 -5.966 -1.114 1.00 88.75 89 LEU A C 1
ATOM 691 O O . LEU A 1 89 ? -11.593 -5.803 -2.312 1.00 88.75 89 LEU A O 1
ATOM 695 N N . LEU A 1 90 ? -12.216 -5.618 -0.155 1.00 91.56 90 LEU A N 1
ATOM 696 C CA . LEU A 1 90 ? -13.518 -5.024 -0.409 1.00 91.56 90 LEU A CA 1
ATOM 697 C C . LEU A 1 90 ? -13.433 -3.499 -0.361 1.00 91.56 90 LEU A C 1
ATOM 699 O O . LEU A 1 90 ? -12.694 -2.933 0.450 1.00 91.56 90 LEU A O 1
ATOM 703 N N . ALA A 1 91 ? -14.238 -2.844 -1.196 1.00 92.50 91 ALA A N 1
ATOM 704 C CA . ALA A 1 91 ? -14.399 -1.398 -1.156 1.00 92.50 91 ALA A CA 1
ATOM 705 C C . ALA A 1 91 ? -14.972 -0.944 0.200 1.00 92.50 91 ALA A C 1
ATOM 707 O O . ALA A 1 91 ? -15.613 -1.727 0.906 1.00 92.50 91 ALA A O 1
ATOM 708 N N . LEU A 1 92 ? -14.745 0.316 0.578 1.00 93.31 92 LEU A N 1
ATOM 709 C CA . LEU A 1 92 ? -15.075 0.836 1.911 1.00 93.31 92 LEU A CA 1
ATOM 710 C C . LEU A 1 92 ? -16.541 0.617 2.306 1.00 93.31 92 LEU A C 1
ATOM 712 O O . LEU A 1 92 ? -16.817 0.176 3.416 1.00 93.31 92 LEU A O 1
ATOM 716 N N . ASN A 1 93 ? -17.481 0.818 1.382 1.00 92.19 93 ASN A N 1
ATOM 717 C CA . ASN A 1 93 ? -18.909 0.580 1.619 1.00 92.19 93 ASN A CA 1
ATOM 718 C C . ASN A 1 93 ? -19.255 -0.873 1.995 1.00 92.19 93 ASN A C 1
ATOM 720 O O . ASN A 1 93 ? -20.339 -1.140 2.508 1.00 92.19 93 ASN A O 1
ATOM 724 N N . GLN A 1 94 ? -18.362 -1.818 1.708 1.00 92.31 94 GLN A N 1
ATOM 725 C CA . GLN A 1 94 ? -18.486 -3.226 2.070 1.00 92.31 94 GLN A CA 1
ATOM 726 C C . GLN A 1 94 ? -17.592 -3.585 3.266 1.00 92.31 94 GLN A C 1
ATOM 728 O O . GLN A 1 94 ? -17.978 -4.419 4.086 1.00 92.31 94 GLN A O 1
ATOM 733 N N . SER A 1 95 ? -16.410 -2.971 3.385 1.00 92.62 95 SER A N 1
ATOM 734 C CA . SER A 1 95 ? -15.435 -3.279 4.437 1.00 92.62 95 SER A CA 1
ATOM 735 C C . SER A 1 95 ? -15.648 -2.514 5.745 1.00 92.62 95 SER A C 1
ATOM 737 O O . SER A 1 95 ? -15.199 -3.006 6.777 1.00 92.62 95 SER A O 1
ATOM 739 N N . GLU A 1 96 ? -16.380 -1.395 5.757 1.00 94.44 96 GLU A N 1
ATOM 740 C CA . GLU A 1 96 ? -16.661 -0.605 6.968 1.00 94.44 96 GLU A CA 1
ATOM 741 C C . GLU A 1 96 ? -17.295 -1.462 8.072 1.00 94.44 96 GLU A C 1
ATOM 743 O O . GLU A 1 96 ? -16.765 -1.556 9.178 1.00 94.44 96 GLU A O 1
ATOM 748 N N . SER A 1 97 ? -18.387 -2.163 7.753 1.00 93.62 97 SER A N 1
ATOM 749 C CA . SER A 1 97 ? -19.080 -3.034 8.714 1.00 93.62 97 SER A CA 1
ATOM 750 C C . SER A 1 97 ? -18.199 -4.185 9.217 1.00 93.62 97 SER A C 1
ATOM 752 O O . SER A 1 97 ? -18.290 -4.588 10.376 1.00 93.62 97 SER A O 1
ATOM 754 N N . LEU A 1 98 ? -17.299 -4.698 8.371 1.00 93.69 98 LEU A N 1
ATOM 755 C CA . LEU A 1 98 ? -16.354 -5.750 8.745 1.00 93.69 98 LEU A CA 1
ATOM 756 C C . LEU A 1 98 ? -15.264 -5.213 9.676 1.00 93.69 98 LEU A C 1
ATOM 758 O O . LEU A 1 98 ? -14.899 -5.889 10.638 1.00 93.69 98 LEU A O 1
ATOM 762 N N . ALA A 1 99 ? -14.776 -3.997 9.418 1.00 93.75 99 ALA A N 1
ATOM 763 C CA . ALA A 1 99 ? -13.830 -3.309 10.283 1.00 93.75 99 ALA A CA 1
ATOM 764 C C . ALA A 1 99 ? -14.464 -3.004 11.647 1.00 93.75 99 ALA A C 1
ATOM 766 O O . ALA A 1 99 ? -13.887 -3.359 12.672 1.00 93.75 99 ALA A O 1
ATOM 767 N N . MET A 1 100 ? -15.680 -2.449 11.678 1.00 96.94 100 MET A N 1
ATOM 768 C CA . MET A 1 100 ? -16.407 -2.186 12.925 1.00 96.94 100 MET A CA 1
ATOM 769 C C . MET A 1 100 ? -16.672 -3.466 13.714 1.00 96.94 100 MET A C 1
ATOM 771 O O . MET A 1 100 ? -16.396 -3.515 14.914 1.00 96.94 100 MET A O 1
ATOM 775 N N . LYS A 1 101 ? -17.107 -4.541 13.045 1.00 95.88 101 LYS A N 1
ATOM 776 C CA . LYS A 1 101 ? -17.266 -5.853 13.679 1.00 95.88 101 LYS A CA 1
ATOM 777 C C . LYS A 1 101 ? -15.954 -6.355 14.286 1.00 95.88 101 LYS A C 1
ATOM 779 O O . LYS A 1 101 ? -15.954 -6.795 15.430 1.00 95.88 101 LYS A O 1
ATOM 784 N N . MET A 1 102 ? -14.839 -6.266 13.558 1.00 96.12 102 MET A N 1
ATOM 785 C CA . MET A 1 102 ? -13.523 -6.662 14.069 1.00 96.12 102 MET A CA 1
ATOM 786 C C . MET A 1 102 ? -13.146 -5.877 15.336 1.00 96.12 102 MET A C 1
ATOM 788 O O . MET A 1 102 ? -12.679 -6.476 16.303 1.00 96.12 102 MET A O 1
ATOM 792 N N . LEU A 1 103 ? -13.363 -4.558 15.353 1.00 97.50 103 LEU A N 1
ATOM 793 C CA . LEU A 1 103 ? -13.080 -3.717 16.521 1.00 97.50 103 LEU A CA 1
ATOM 794 C C . LEU A 1 103 ? -13.985 -4.070 17.710 1.00 97.50 103 LEU A C 1
ATOM 796 O O . LEU A 1 103 ? -13.503 -4.180 18.833 1.00 97.50 103 LEU A O 1
ATOM 800 N N . LEU A 1 104 ? -15.274 -4.320 17.467 1.00 98.00 104 LEU A N 1
ATOM 801 C CA . LEU A 1 104 ? -16.213 -4.780 18.492 1.00 98.00 104 LEU A CA 1
ATOM 802 C C . LEU A 1 104 ? -15.792 -6.125 19.084 1.00 98.00 104 LEU A C 1
ATOM 804 O O . LEU A 1 104 ? -15.713 -6.257 20.304 1.00 98.00 104 LEU A O 1
ATOM 808 N N . ASP A 1 105 ? -15.508 -7.116 18.236 1.00 97.19 105 ASP A N 1
ATOM 809 C CA . ASP A 1 105 ? -15.124 -8.468 18.647 1.00 97.19 105 ASP A CA 1
ATOM 810 C C . ASP A 1 105 ? -13.863 -8.442 19.519 1.00 97.19 105 ASP A C 1
ATOM 812 O O . ASP A 1 105 ? -13.813 -9.125 20.545 1.00 97.19 105 ASP A O 1
ATOM 816 N N . LEU A 1 106 ? -12.908 -7.579 19.166 1.00 97.50 106 LEU A N 1
ATOM 817 C CA . LEU A 1 106 ? -11.626 -7.412 19.845 1.00 97.50 106 LEU A CA 1
ATOM 818 C C . LEU A 1 106 ? -11.607 -6.304 20.906 1.00 97.50 106 LEU A C 1
ATOM 820 O O . LEU A 1 106 ? -10.525 -5.973 21.385 1.00 97.50 106 LEU A O 1
ATOM 824 N N . ALA A 1 107 ? -12.742 -5.711 21.281 1.00 98.12 107 ALA A N 1
ATOM 825 C CA . ALA A 1 107 ? -12.770 -4.618 22.252 1.00 98.12 107 ALA A CA 1
ATOM 826 C C . ALA A 1 107 ? -12.112 -5.024 23.595 1.00 98.12 107 ALA A C 1
ATOM 828 O O . ALA A 1 107 ? -12.315 -6.147 24.063 1.00 98.12 107 ALA A O 1
ATOM 829 N N . PRO A 1 108 ? -11.363 -4.122 24.264 1.00 98.00 108 PRO A N 1
ATOM 830 C CA . PRO A 1 108 ? -10.603 -4.449 25.478 1.00 98.00 108 PRO A CA 1
ATOM 831 C C . PRO A 1 108 ? -11.484 -4.796 26.686 1.00 98.00 108 PRO A C 1
ATOM 833 O O . PRO A 1 108 ? -11.016 -5.420 27.635 1.00 98.00 108 PRO A O 1
ATOM 836 N N . ASN A 1 109 ? -12.742 -4.349 26.692 1.00 98.19 109 ASN A N 1
ATOM 837 C CA . ASN A 1 109 ? -13.732 -4.629 27.728 1.00 98.19 109 ASN A CA 1
ATOM 838 C C . ASN A 1 109 ? -15.152 -4.302 27.229 1.00 98.19 109 ASN A C 1
ATOM 840 O O . ASN A 1 109 ? -15.337 -3.703 26.167 1.00 98.19 109 ASN A O 1
ATOM 844 N N . GLU A 1 110 ? -16.157 -4.673 28.025 1.00 98.19 110 GLU A N 1
ATOM 845 C CA . GLU A 1 110 ? -17.575 -4.514 27.678 1.00 98.19 110 GLU A CA 1
ATOM 846 C C . GLU A 1 110 ? -18.029 -3.051 27.570 1.00 98.19 110 GLU A C 1
ATOM 848 O O . GLU A 1 110 ? -18.884 -2.722 26.750 1.00 98.19 110 GLU A O 1
ATOM 853 N N . MET A 1 111 ? -17.428 -2.148 28.350 1.00 98.25 111 MET A N 1
ATOM 854 C CA . MET A 1 111 ? -17.735 -0.719 28.269 1.00 98.25 111 MET A CA 1
ATOM 855 C C . MET A 1 111 ? -17.322 -0.154 26.905 1.00 98.25 111 MET A C 1
ATOM 857 O O . MET A 1 111 ? -18.130 0.479 26.230 1.00 98.25 111 MET A O 1
ATOM 861 N N . VAL A 1 112 ? -16.090 -0.435 26.465 1.00 98.50 112 VAL A N 1
ATOM 862 C CA . VAL A 1 112 ? -15.617 -0.022 25.135 1.00 98.50 112 VAL A CA 1
ATOM 863 C C . VAL A 1 112 ? -16.469 -0.663 24.040 1.00 98.50 112 VAL A C 1
ATOM 865 O O . VAL A 1 112 ? -16.881 0.032 23.115 1.00 98.50 112 VAL A O 1
ATOM 868 N N . ARG A 1 113 ? -16.801 -1.956 24.162 1.00 98.56 113 ARG A N 1
ATOM 869 C CA . ARG A 1 113 ? -17.687 -2.655 23.216 1.00 98.56 113 ARG A CA 1
ATOM 870 C C . ARG A 1 113 ? -19.044 -1.959 23.089 1.00 98.56 113 ARG A C 1
ATOM 872 O O . ARG A 1 113 ? -19.499 -1.725 21.975 1.00 98.56 113 ARG A O 1
ATOM 879 N N . THR A 1 114 ? -19.660 -1.598 24.213 1.00 98.31 114 THR A N 1
ATOM 880 C CA . THR A 1 114 ? -20.963 -0.915 24.254 1.00 98.31 114 THR A CA 1
ATOM 881 C C . THR A 1 114 ? -20.900 0.440 23.555 1.00 98.31 114 THR A C 1
ATOM 883 O O . THR A 1 114 ? -21.725 0.720 22.691 1.00 98.31 114 THR A O 1
ATOM 886 N N . HIS A 1 115 ? -19.889 1.254 23.860 1.00 98.06 115 HIS A N 1
ATOM 887 C CA . HIS A 1 115 ? -19.699 2.552 23.212 1.00 98.06 115 HIS A CA 1
ATOM 888 C C . HIS A 1 115 ? -19.461 2.431 21.702 1.00 98.06 115 HIS A C 1
ATOM 890 O O . HIS A 1 115 ? -20.067 3.161 20.926 1.00 98.06 115 HIS A O 1
ATOM 896 N N . LEU A 1 116 ? -18.608 1.496 21.268 1.00 98.25 116 LEU A N 1
ATOM 897 C CA . LEU A 1 116 ? -18.369 1.261 19.841 1.00 98.25 116 LEU A CA 1
ATOM 898 C C . LEU A 1 116 ? -19.630 0.759 19.128 1.00 98.25 116 LEU A C 1
ATOM 900 O O . LEU A 1 116 ? -19.817 1.048 17.950 1.00 98.25 116 LEU A O 1
ATOM 904 N N . LYS A 1 117 ? -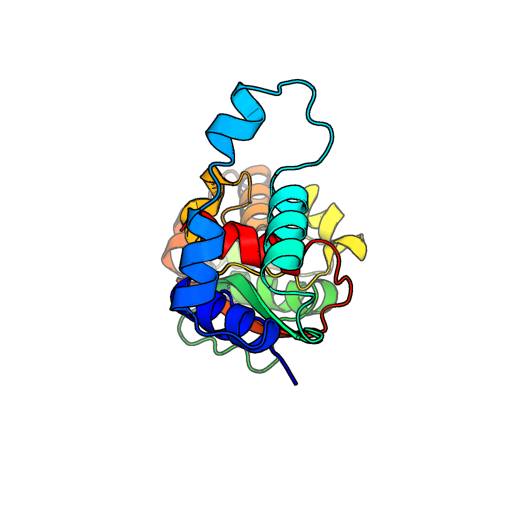20.520 0.049 19.834 1.00 98.12 117 LYS A N 1
ATOM 905 C CA . LYS A 1 117 ? -21.788 -0.430 19.275 1.00 98.12 117 LYS A CA 1
ATOM 906 C C . LYS A 1 117 ? -22.743 0.715 18.939 1.00 98.12 117 LYS A C 1
ATOM 908 O O . LYS A 1 117 ? -23.514 0.583 17.995 1.00 98.12 117 LYS A O 1
ATOM 913 N N . GLU A 1 118 ? -22.660 1.846 19.644 1.00 97.62 118 GLU A N 1
ATOM 914 C CA . GLU A 1 118 ? -23.402 3.069 19.295 1.00 97.62 118 GLU A CA 1
ATOM 915 C C . GLU A 1 118 ? -22.980 3.641 17.932 1.00 97.62 118 GLU A C 1
ATOM 917 O O . GLU A 1 118 ? -23.739 4.393 17.324 1.00 97.62 118 GLU A O 1
ATOM 922 N N . TRP A 1 119 ? -21.778 3.300 17.456 1.00 97.75 119 TRP A N 1
ATOM 923 C CA . TRP A 1 119 ? -21.218 3.760 16.182 1.00 97.75 119 TRP A CA 1
ATOM 924 C C . TRP A 1 119 ? -21.287 2.711 15.070 1.00 97.75 119 TRP A C 1
ATOM 926 O O . TRP A 1 119 ? -20.839 2.985 13.962 1.00 97.75 119 TRP A O 1
ATOM 936 N N . ASP A 1 120 ? -21.840 1.524 15.342 1.00 96.19 120 ASP A N 1
ATOM 937 C CA . ASP A 1 120 ? -21.960 0.401 14.398 1.00 96.19 120 ASP A CA 1
ATOM 938 C C . ASP A 1 120 ? -23.122 0.611 13.409 1.00 96.19 120 ASP A C 1
ATOM 940 O O . ASP A 1 120 ? -24.060 -0.182 13.305 1.00 96.19 120 ASP A O 1
ATOM 944 N N . VAL A 1 121 ? -23.080 1.749 12.719 1.00 94.56 121 VAL A N 1
ATOM 945 C CA . VAL A 1 121 ? -23.969 2.158 11.630 1.00 94.56 121 VAL A CA 1
ATOM 946 C C . VAL A 1 121 ? -23.126 2.850 10.552 1.00 94.56 121 VAL A C 1
ATOM 948 O O . VAL A 1 121 ? -22.094 3.426 10.897 1.00 94.56 121 VAL A O 1
ATOM 951 N N . PRO A 1 122 ? -23.541 2.843 9.272 1.00 93.88 122 PRO A N 1
ATOM 952 C CA . PRO A 1 122 ? -22.770 3.473 8.199 1.00 93.88 122 PRO A CA 1
ATOM 953 C C . PRO A 1 122 ? -22.438 4.943 8.495 1.00 93.88 122 PRO A C 1
ATOM 955 O O . PRO A 1 122 ? -23.344 5.744 8.738 1.00 93.88 122 PRO A O 1
ATOM 958 N N . GLY A 1 123 ? -21.149 5.290 8.496 1.00 94.50 123 GLY A N 1
ATOM 959 C CA . GLY A 1 123 ? -20.650 6.631 8.820 1.00 94.50 123 GLY A CA 1
ATOM 960 C C . GLY A 1 123 ? -20.864 7.058 10.281 1.00 94.50 123 GLY A C 1
ATOM 961 O O . GLY A 1 123 ? -20.788 8.246 10.594 1.00 94.50 123 GLY A O 1
ATOM 962 N N . GLY A 1 124 ? -21.166 6.117 11.183 1.00 96.38 124 GLY A N 1
ATOM 963 C CA . GLY A 1 124 ? -21.594 6.386 12.561 1.00 96.38 124 GLY A CA 1
ATOM 964 C C . GLY A 1 124 ? -20.495 6.861 13.511 1.00 96.38 124 GLY A C 1
ATOM 965 O O . GLY A 1 124 ? -20.795 7.385 14.586 1.00 96.38 124 GLY A O 1
ATOM 966 N N . VAL A 1 125 ? -19.226 6.698 13.133 1.00 97.75 125 VAL A N 1
ATOM 967 C CA . VAL A 1 125 ? -18.082 7.135 13.939 1.00 97.75 125 VAL A CA 1
ATOM 968 C C . VAL A 1 125 ? -18.000 8.668 13.907 1.00 97.75 125 VAL A C 1
ATOM 970 O O . VAL A 1 125 ? -17.951 9.255 12.825 1.00 97.75 125 VAL A O 1
ATOM 973 N N . PRO A 1 126 ? -17.975 9.352 15.067 1.00 97.06 126 PRO A N 1
ATOM 974 C CA . PRO A 1 126 ? -17.966 10.812 15.142 1.00 97.06 126 PRO A CA 1
ATOM 975 C C . PRO A 1 126 ? -16.551 11.386 14.938 1.00 97.06 126 PRO A C 1
ATOM 977 O O . PRO A 1 126 ? -16.022 12.091 15.800 1.00 97.06 126 PRO A O 1
ATOM 980 N N . ASP A 1 127 ? -15.944 11.069 13.796 1.00 97.81 127 ASP A N 1
ATOM 981 C CA . ASP A 1 127 ? -14.673 11.613 13.318 1.00 97.81 127 ASP A CA 1
ATOM 982 C C . ASP A 1 127 ? -14.842 12.164 11.895 1.00 97.81 127 ASP A C 1
ATOM 984 O O . ASP A 1 127 ? -15.457 11.527 11.041 1.00 97.81 127 ASP A O 1
ATOM 988 N N . GLU A 1 128 ? -14.315 13.364 11.647 1.00 96.31 128 GLU A N 1
ATOM 989 C CA . GLU A 1 128 ? -14.501 14.077 10.376 1.00 96.31 128 GLU A CA 1
ATOM 990 C C . GLU A 1 128 ? -13.881 13.324 9.192 1.00 96.31 128 GLU A C 1
ATOM 992 O O . GLU A 1 128 ? -14.476 13.289 8.115 1.00 96.31 128 GLU A O 1
ATOM 997 N N . MET A 1 129 ? -12.722 12.682 9.383 1.00 95.81 129 MET A N 1
ATOM 998 C CA . MET A 1 129 ? -12.059 11.920 8.322 1.00 95.81 129 MET A CA 1
ATOM 999 C C . MET A 1 129 ? -12.781 10.604 8.058 1.00 95.81 129 MET A C 1
ATOM 1001 O O . MET A 1 129 ? -12.967 10.238 6.895 1.00 95.81 129 MET A O 1
ATOM 1005 N N . PHE A 1 130 ? -13.272 9.942 9.109 1.00 96.56 130 PHE A N 1
ATOM 1006 C CA . PHE A 1 130 ? -14.112 8.757 8.944 1.00 96.56 130 PHE A CA 1
ATOM 1007 C C . PHE A 1 130 ? -15.372 9.080 8.131 1.00 96.56 130 PHE A C 1
ATOM 1009 O O . PHE A 1 130 ? -15.690 8.383 7.165 1.00 96.56 130 PHE A O 1
ATOM 1016 N N . GLN A 1 131 ? -16.076 10.157 8.489 1.00 96.50 131 GLN A N 1
ATOM 1017 C CA . GLN A 1 131 ? -17.306 10.587 7.817 1.00 96.50 131 GLN A CA 1
ATOM 1018 C C . GLN A 1 131 ? -17.059 11.036 6.377 1.00 96.50 131 GLN A C 1
ATOM 1020 O O . GLN A 1 131 ? -17.838 10.693 5.491 1.00 96.50 131 GLN A O 1
ATOM 1025 N N . LEU A 1 132 ? -15.958 11.749 6.120 1.00 95.31 132 LEU A N 1
ATOM 1026 C CA . LEU A 1 132 ? -15.555 12.129 4.767 1.00 95.31 132 LEU A CA 1
ATOM 1027 C C . LEU A 1 132 ? -15.341 10.891 3.885 1.00 95.31 132 LEU A C 1
ATOM 1029 O O . LEU A 1 132 ? -15.905 10.797 2.796 1.00 95.31 132 LEU A O 1
ATOM 1033 N N . ARG A 1 133 ? -14.560 9.916 4.365 1.00 93.94 133 ARG A N 1
ATOM 1034 C CA . ARG A 1 133 ? -14.219 8.711 3.593 1.00 93.94 133 ARG A CA 1
ATOM 1035 C C . ARG A 1 133 ? -15.426 7.816 3.355 1.00 93.94 133 ARG A C 1
ATOM 1037 O O . ARG A 1 133 ? -15.631 7.339 2.244 1.00 93.94 133 ARG A O 1
ATOM 1044 N N . THR A 1 134 ? -16.235 7.588 4.384 1.00 93.56 134 THR A N 1
ATOM 1045 C CA . THR A 1 134 ? -17.437 6.745 4.272 1.00 93.56 134 THR A CA 1
ATOM 1046 C C . THR A 1 134 ? -18.550 7.430 3.476 1.00 93.56 134 THR A C 1
ATOM 1048 O O . THR A 1 134 ? -19.296 6.753 2.770 1.00 93.56 134 THR A O 1
ATOM 1051 N N . GLY A 1 135 ? -18.616 8.765 3.502 1.00 93.38 135 GLY A N 1
ATOM 1052 C CA . GLY A 1 135 ? -19.615 9.563 2.792 1.00 93.38 135 GLY A CA 1
ATOM 1053 C C . GLY A 1 135 ? -19.348 9.792 1.300 1.00 93.38 135 GLY A C 1
ATOM 1054 O O . GLY A 1 135 ? -20.299 10.067 0.567 1.00 93.38 135 GLY A O 1
ATOM 1055 N N . ASP A 1 136 ? -18.103 9.663 0.828 1.00 93.12 136 ASP A N 1
ATOM 1056 C CA . ASP A 1 136 ? -17.751 9.890 -0.579 1.00 93.12 136 ASP A CA 1
ATOM 1057 C C . ASP A 1 136 ? -17.070 8.674 -1.228 1.00 93.12 136 ASP A C 1
ATOM 1059 O O . ASP A 1 136 ? -15.989 8.224 -0.840 1.00 93.12 136 ASP A O 1
ATOM 1063 N N . LYS A 1 137 ? -17.699 8.177 -2.299 1.00 93.00 137 LYS A N 1
ATOM 1064 C CA . LYS A 1 137 ? -17.251 7.020 -3.081 1.00 93.00 137 LYS A CA 1
ATOM 1065 C C . LYS A 1 137 ? -15.857 7.171 -3.682 1.00 93.00 137 LYS A C 1
ATOM 1067 O O . LYS A 1 137 ? -15.244 6.156 -4.010 1.00 93.00 137 LYS A O 1
ATOM 1072 N N . ILE A 1 138 ? -15.344 8.396 -3.836 1.00 90.75 138 ILE A N 1
ATOM 1073 C CA . ILE A 1 138 ? -13.968 8.603 -4.312 1.00 90.75 138 ILE A CA 1
ATOM 1074 C C . ILE A 1 138 ? -12.932 7.997 -3.357 1.00 90.75 138 ILE A C 1
ATOM 1076 O O . ILE A 1 138 ? -11.817 7.719 -3.782 1.00 90.75 138 ILE A O 1
ATOM 1080 N N . HIS A 1 139 ? -13.295 7.762 -2.092 1.00 89.69 139 HIS A N 1
ATOM 1081 C CA . HIS A 1 139 ? -12.420 7.198 -1.066 1.00 89.69 139 HIS A CA 1
ATOM 1082 C C . HIS A 1 139 ? -12.598 5.689 -0.867 1.00 89.69 139 HIS A C 1
ATOM 1084 O O . HIS A 1 139 ? -11.948 5.106 -0.002 1.00 89.69 139 HIS A O 1
ATOM 1090 N N . TRP A 1 140 ? -13.477 5.030 -1.627 1.00 91.69 140 TRP A N 1
ATOM 1091 C CA . TRP A 1 140 ? -13.865 3.655 -1.308 1.00 91.69 140 TRP A CA 1
ATOM 1092 C C . TRP A 1 140 ? -12.874 2.587 -1.777 1.00 91.69 140 TRP A C 1
ATOM 1094 O O . TRP A 1 140 ? -12.984 1.446 -1.334 1.00 91.69 140 TRP A O 1
ATOM 1104 N N . GLY A 1 141 ? -11.888 2.935 -2.608 1.00 85.69 141 GLY A N 1
ATOM 1105 C CA . GLY A 1 141 ? -10.861 1.996 -3.057 1.00 85.69 141 GLY A CA 1
ATOM 1106 C C . GLY A 1 141 ? -11.442 0.736 -3.734 1.00 85.69 141 GLY A C 1
ATOM 1107 O O . GLY A 1 141 ? -12.494 0.823 -4.374 1.00 85.69 141 GLY A O 1
ATOM 1108 N N . PRO A 1 142 ? -10.783 -0.436 -3.607 1.00 79.88 142 PRO A N 1
ATOM 1109 C CA . PRO A 1 142 ? -9.560 -0.682 -2.838 1.00 79.88 142 PRO A CA 1
ATOM 1110 C C . PRO A 1 142 ? -8.344 0.024 -3.452 1.00 79.88 142 PRO A C 1
ATOM 1112 O O . PRO A 1 142 ? -8.134 -0.014 -4.662 1.00 79.88 142 PRO A O 1
ATOM 1115 N N . PHE A 1 143 ? -7.530 0.656 -2.607 1.00 84.06 143 PHE A N 1
ATOM 1116 C CA . PHE A 1 143 ? -6.274 1.281 -3.025 1.00 84.06 143 PHE A CA 1
ATOM 1117 C C . PHE A 1 143 ? -5.101 0.354 -2.724 1.00 84.06 143 PHE A C 1
ATOM 1119 O O . PHE A 1 143 ? -4.981 -0.170 -1.615 1.00 84.06 143 PHE A O 1
ATOM 1126 N N . GLY A 1 144 ? -4.229 0.162 -3.708 1.00 90.25 144 GLY A N 1
ATOM 1127 C CA . GLY A 1 144 ? -2.983 -0.577 -3.562 1.00 90.25 144 GLY A CA 1
ATOM 1128 C C . GLY A 1 144 ? -1.826 0.215 -4.153 1.00 90.25 144 GLY A C 1
ATOM 1129 O O . GLY A 1 144 ? -2.004 0.995 -5.085 1.00 90.25 144 GLY A O 1
ATOM 1130 N N . HIS A 1 145 ? -0.635 -0.005 -3.616 1.00 93.75 145 HIS A N 1
ATOM 1131 C CA . HIS A 1 145 ? 0.603 0.501 -4.189 1.00 93.75 145 HIS A CA 1
ATOM 1132 C C . HIS A 1 145 ? 1.205 -0.556 -5.111 1.00 93.75 145 HIS A C 1
ATOM 1134 O O . HIS A 1 145 ? 1.136 -1.748 -4.810 1.00 93.75 145 HIS A O 1
ATOM 1140 N N . LEU A 1 146 ? 1.811 -0.125 -6.217 1.00 95.00 146 LEU A N 1
ATOM 1141 C CA . LEU A 1 146 ? 2.508 -1.029 -7.132 1.00 95.00 146 LEU A CA 1
ATOM 1142 C C . LEU A 1 146 ? 3.742 -1.649 -6.461 1.00 95.00 146 LEU A C 1
ATOM 1144 O O . LEU A 1 146 ? 3.966 -2.848 -6.555 1.00 95.00 146 LEU A O 1
ATOM 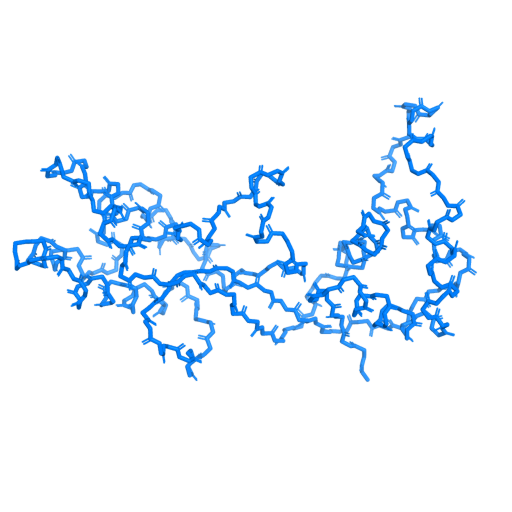1148 N N . VAL A 1 147 ? 4.532 -0.835 -5.758 1.00 96.19 147 VAL A N 1
ATOM 1149 C CA . VAL A 1 147 ? 5.774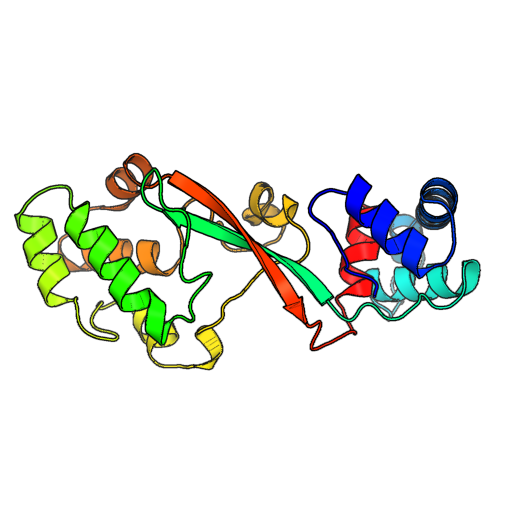 -1.260 -5.102 1.00 96.19 147 VAL A CA 1
ATOM 1150 C C . VAL A 1 147 ? 5.476 -1.724 -3.681 1.00 96.19 147 VAL A C 1
ATOM 1152 O O . VAL A 1 147 ? 5.034 -0.937 -2.843 1.00 96.19 147 VAL A O 1
ATOM 1155 N N . ARG A 1 148 ? 5.756 -2.997 -3.381 1.00 96.75 148 ARG A N 1
ATOM 1156 C CA . ARG A 1 148 ? 5.508 -3.573 -2.048 1.00 96.75 148 ARG A CA 1
ATOM 1157 C C . ARG A 1 148 ? 6.306 -2.871 -0.951 1.00 96.75 148 ARG A C 1
ATOM 1159 O O . ARG A 1 148 ? 5.791 -2.666 0.145 1.00 96.75 148 ARG A O 1
ATOM 1166 N N . GLU A 1 149 ? 7.553 -2.517 -1.244 1.00 95.00 149 GLU A N 1
ATOM 1167 C CA . GLU A 1 149 ? 8.487 -1.939 -0.272 1.00 95.00 149 GLU A CA 1
ATOM 1168 C C . GLU A 1 149 ? 8.092 -0.538 0.214 1.00 95.00 149 GLU A C 1
ATOM 1170 O O . GLU A 1 149 ? 8.533 -0.131 1.287 1.00 95.00 149 GLU A O 1
ATOM 1175 N N . LEU A 1 150 ? 7.183 0.157 -0.486 1.00 93.56 150 LEU A N 1
ATOM 1176 C CA . LEU A 1 150 ? 6.617 1.428 -0.015 1.00 93.56 150 LEU A CA 1
ATOM 1177 C C . LEU A 1 150 ? 5.926 1.291 1.346 1.00 93.56 150 LEU A C 1
ATOM 1179 O O . LEU A 1 150 ? 5.967 2.220 2.144 1.00 93.56 150 LEU A O 1
ATOM 1183 N N . HIS A 1 151 ? 5.340 0.128 1.645 1.00 94.69 151 HIS A N 1
ATOM 1184 C CA . HIS A 1 151 ? 4.688 -0.113 2.938 1.00 94.69 151 HIS A CA 1
ATOM 1185 C C . HIS A 1 151 ? 5.675 -0.215 4.105 1.00 94.69 151 HIS A C 1
ATOM 1187 O O . HIS A 1 151 ? 5.267 -0.032 5.244 1.00 94.69 151 HIS A O 1
ATOM 1193 N N . PHE A 1 152 ? 6.957 -0.487 3.845 1.00 94.38 152 PHE A N 1
ATOM 1194 C CA . PHE A 1 152 ? 7.991 -0.521 4.886 1.00 94.38 152 PHE A CA 1
ATOM 1195 C C . PHE A 1 152 ? 8.672 0.838 5.090 1.00 94.38 152 PHE A C 1
ATOM 1197 O O . PHE A 1 152 ? 9.297 1.041 6.124 1.00 94.38 152 PHE A O 1
ATOM 1204 N N . ASN A 1 153 ? 8.517 1.763 4.135 1.00 92.19 153 ASN A N 1
ATOM 1205 C CA . ASN A 1 153 ? 9.144 3.089 4.133 1.00 92.19 153 ASN A CA 1
ATOM 1206 C C . ASN A 1 153 ? 8.095 4.205 3.950 1.00 92.19 153 ASN A C 1
ATOM 1208 O O . ASN A 1 153 ? 8.355 5.221 3.301 1.00 92.19 153 ASN A O 1
ATOM 1212 N N . ALA A 1 154 ? 6.879 4.004 4.473 1.00 90.75 154 ALA A N 1
ATOM 1213 C CA . ALA A 1 154 ? 5.729 4.866 4.194 1.00 90.75 154 ALA A CA 1
ATOM 1214 C C . ALA A 1 154 ? 5.996 6.338 4.557 1.00 90.75 154 ALA A C 1
ATOM 1216 O O . ALA A 1 154 ? 5.749 7.227 3.742 1.00 90.75 154 ALA A O 1
ATOM 1217 N N . SER A 1 155 ? 6.594 6.594 5.726 1.00 87.69 155 SER A N 1
ATOM 1218 C CA . SER A 1 155 ? 6.905 7.950 6.198 1.00 87.69 155 SER A CA 1
ATOM 1219 C C . SER A 1 155 ? 7.899 8.693 5.305 1.00 87.69 155 SER A C 1
ATOM 1221 O O . SER A 1 155 ? 7.731 9.886 5.068 1.00 87.69 155 SER A O 1
ATOM 1223 N N . GLU A 1 156 ? 8.914 7.999 4.786 1.00 89.44 156 GLU A N 1
ATOM 1224 C CA . GLU A 1 156 ? 9.929 8.583 3.895 1.00 89.44 156 GLU A CA 1
ATOM 1225 C C . GLU A 1 156 ? 9.337 8.981 2.538 1.00 89.44 156 GLU A C 1
ATOM 1227 O O . GLU A 1 156 ? 9.836 9.887 1.878 1.00 89.44 156 GLU A O 1
ATOM 1232 N N . ASN A 1 157 ? 8.232 8.338 2.151 1.00 85.81 157 ASN A N 1
ATOM 1233 C CA . ASN A 1 157 ? 7.525 8.577 0.897 1.00 85.81 157 ASN A CA 1
ATOM 1234 C C . ASN A 1 157 ? 6.287 9.475 1.068 1.00 85.81 157 ASN A C 1
ATOM 1236 O O . ASN A 1 157 ? 5.504 9.624 0.132 1.00 85.81 157 ASN A O 1
ATOM 1240 N N . GLY A 1 158 ? 6.078 10.061 2.256 1.00 88.31 158 GLY A N 1
ATOM 1241 C CA . GLY A 1 158 ? 4.907 10.897 2.542 1.00 88.31 158 GLY A CA 1
ATOM 1242 C C . GLY A 1 158 ? 3.574 10.138 2.485 1.00 88.31 158 GLY A C 1
ATOM 1243 O O . GLY A 1 158 ? 2.529 10.749 2.267 1.00 88.31 158 GLY A O 1
ATOM 1244 N N . LEU A 1 159 ? 3.606 8.814 2.653 1.00 89.44 159 LEU A N 1
ATOM 1245 C CA . LEU A 1 159 ? 2.436 7.940 2.656 1.00 89.44 159 LEU A CA 1
ATOM 1246 C C . LEU A 1 159 ? 1.972 7.663 4.088 1.00 89.44 159 LEU A C 1
ATOM 1248 O O . LEU A 1 159 ? 2.761 7.661 5.034 1.00 89.44 159 LEU A O 1
ATOM 1252 N N . HIS A 1 160 ? 0.679 7.371 4.240 1.00 91.69 160 HIS A N 1
ATOM 1253 C CA . HIS A 1 160 ? 0.141 6.876 5.506 1.00 91.69 160 HIS A CA 1
ATOM 1254 C C . HIS A 1 160 ? 0.718 5.491 5.831 1.00 91.69 160 HIS A C 1
ATOM 1256 O O . HIS A 1 160 ? 0.758 4.611 4.967 1.00 91.69 160 HIS A O 1
ATOM 1262 N N . ASP A 1 161 ? 1.144 5.278 7.078 1.00 94.56 161 ASP A N 1
ATOM 1263 C CA . ASP A 1 161 ? 1.662 3.985 7.533 1.00 94.56 161 ASP A CA 1
ATOM 1264 C C . ASP A 1 161 ? 0.510 3.037 7.897 1.00 94.56 161 ASP A C 1
ATOM 1266 O O . ASP A 1 161 ? 0.074 2.917 9.048 1.00 94.56 161 ASP A O 1
ATOM 1270 N N . TYR A 1 162 ? 0.011 2.339 6.878 1.00 94.12 162 TYR A N 1
ATOM 1271 C CA . TYR A 1 162 ? -1.057 1.357 7.037 1.00 94.12 162 TYR A CA 1
ATOM 1272 C C . TYR A 1 162 ? -0.629 0.094 7.804 1.00 94.12 162 TYR A C 1
ATOM 1274 O O . TYR A 1 162 ? -1.500 -0.623 8.308 1.00 94.12 162 TYR A O 1
ATOM 1282 N N . LEU A 1 163 ? 0.678 -0.194 7.909 1.00 95.44 163 LEU A N 1
ATOM 1283 C CA . LEU A 1 163 ? 1.180 -1.300 8.732 1.00 95.44 163 LEU A CA 1
ATOM 1284 C C . LEU A 1 163 ? 1.193 -0.921 10.214 1.00 95.44 163 LEU A C 1
ATOM 1286 O O . LEU A 1 163 ? 0.993 -1.788 11.069 1.00 95.44 163 LEU A O 1
ATOM 1290 N N . TRP A 1 164 ? 1.361 0.363 10.532 1.00 95.62 164 TRP A N 1
ATOM 1291 C CA . TRP A 1 164 ? 1.186 0.864 11.887 1.00 95.62 164 TRP A CA 1
ATOM 1292 C C . TRP A 1 164 ? -0.283 0.927 12.293 1.00 95.62 164 TRP A C 1
ATOM 1294 O O . TRP A 1 164 ? -0.652 0.284 13.276 1.00 95.62 164 TRP A O 1
ATOM 1304 N N . LEU A 1 165 ? -1.144 1.642 11.566 1.00 94.31 165 LEU A N 1
ATOM 1305 C CA . LEU A 1 165 ? -2.582 1.648 11.849 1.00 94.31 165 LEU A CA 1
ATOM 1306 C C . LEU A 1 165 ? -3.386 2.113 10.624 1.00 94.31 165 LEU A C 1
ATOM 1308 O O . LEU A 1 165 ? -3.199 3.246 10.188 1.00 94.31 165 LEU A O 1
ATOM 1312 N N . PRO A 1 166 ? -4.310 1.303 10.076 1.00 94.00 166 PRO A N 1
ATOM 1313 C CA . PRO A 1 166 ? -5.142 1.730 8.953 1.00 94.00 166 PRO A CA 1
ATOM 1314 C C . PRO A 1 166 ? -6.057 2.893 9.346 1.00 94.00 166 PRO A C 1
ATOM 1316 O O . PRO A 1 166 ? -6.580 2.903 10.461 1.00 94.00 166 PRO A O 1
ATOM 1319 N N . GLU A 1 167 ? -6.302 3.822 8.418 1.00 93.88 167 GLU A N 1
ATOM 1320 C CA . GLU A 1 167 ? -7.038 5.076 8.663 1.00 93.88 167 GLU A CA 1
ATOM 1321 C C . GLU A 1 167 ? -8.382 4.852 9.373 1.00 93.88 167 GLU A C 1
ATOM 1323 O O . GLU A 1 167 ? -8.634 5.482 10.390 1.00 93.88 167 GLU A O 1
ATOM 1328 N N . LEU A 1 168 ? -9.195 3.873 8.947 1.00 93.88 168 LEU A N 1
ATOM 1329 C CA . LEU A 1 168 ? -10.479 3.580 9.607 1.00 93.88 168 LEU A CA 1
ATOM 1330 C C . LEU A 1 168 ? -10.329 3.221 11.090 1.00 93.88 168 LEU A C 1
ATOM 1332 O O . LEU A 1 168 ? -11.121 3.656 11.922 1.00 93.88 168 LEU A O 1
ATOM 1336 N N . VAL A 1 169 ? -9.322 2.412 11.430 1.00 96.38 169 VAL A N 1
ATOM 1337 C CA . VAL A 1 169 ? -9.065 2.024 12.823 1.00 96.38 169 VAL A CA 1
ATOM 1338 C C . VAL A 1 169 ? -8.516 3.216 13.596 1.00 96.38 169 VAL A C 1
ATOM 1340 O O . VAL A 1 169 ? -8.892 3.431 14.750 1.00 96.38 169 VAL A O 1
ATOM 1343 N N . GLU A 1 170 ? -7.644 4.007 12.968 1.00 96.94 170 GLU A N 1
ATOM 1344 C CA . GLU A 1 170 ? -7.113 5.217 13.576 1.00 96.94 170 GLU A CA 1
ATOM 1345 C C . GLU A 1 170 ? -8.220 6.227 13.891 1.00 96.94 170 GLU A C 1
ATOM 1347 O O . GLU A 1 170 ? -8.253 6.752 15.004 1.00 96.94 170 GLU A O 1
ATOM 1352 N N . ASP A 1 171 ? -9.133 6.464 12.957 1.00 97.50 171 ASP A N 1
ATOM 1353 C CA . ASP A 1 171 ? -10.215 7.433 13.091 1.00 97.50 171 ASP A CA 1
ATOM 1354 C C . ASP A 1 171 ? -11.223 6.995 14.167 1.00 97.50 171 ASP A C 1
ATOM 1356 O O . ASP A 1 171 ? -11.642 7.811 14.988 1.00 97.50 171 ASP A O 1
ATOM 1360 N N . VAL A 1 172 ? -11.508 5.690 14.292 1.00 98.06 172 VAL A N 1
ATOM 1361 C CA . VAL A 1 172 ? -12.267 5.148 15.438 1.00 98.06 172 VAL A CA 1
ATOM 1362 C C . VAL A 1 172 ? -11.543 5.409 16.762 1.00 98.06 172 VAL A C 1
ATOM 1364 O O . VAL A 1 172 ? -12.166 5.839 17.737 1.00 98.06 172 VAL A O 1
ATOM 1367 N N . CYS A 1 173 ? -10.227 5.186 16.823 1.00 98.31 173 CYS A N 1
ATOM 1368 C CA . CYS A 1 173 ? -9.448 5.454 18.035 1.00 98.31 173 CYS A CA 1
ATOM 1369 C C . CYS A 1 173 ? -9.423 6.954 18.379 1.00 98.31 173 CYS A C 1
ATOM 1371 O O . CYS A 1 173 ? -9.567 7.310 19.549 1.00 98.31 173 CYS A O 1
ATOM 1373 N N . LYS A 1 174 ? -9.280 7.835 17.377 1.00 98.19 174 LYS A N 1
ATOM 1374 C CA . LYS A 1 174 ? -9.334 9.299 17.531 1.00 98.19 174 LYS A CA 1
ATOM 1375 C C . LYS A 1 174 ? -10.699 9.744 18.054 1.00 98.19 174 LYS A C 1
ATOM 1377 O O . LYS A 1 174 ? -10.752 10.477 19.045 1.00 98.19 174 LYS A O 1
ATOM 1382 N N . ALA A 1 175 ? -11.789 9.254 17.459 1.00 98.44 175 ALA A N 1
ATOM 1383 C CA . ALA A 1 175 ? -13.152 9.511 17.921 1.00 98.44 175 ALA A CA 1
ATOM 1384 C C . ALA A 1 175 ? -13.333 9.097 19.387 1.00 98.44 175 ALA A C 1
ATOM 1386 O O . ALA A 1 175 ? -13.880 9.853 20.196 1.00 98.44 175 ALA A O 1
ATOM 1387 N N . TYR A 1 176 ? -12.844 7.906 19.746 1.00 98.56 176 TYR A N 1
ATOM 1388 C CA . TYR A 1 176 ? -12.970 7.364 21.097 1.00 98.56 176 TYR A CA 1
ATOM 1389 C C . TYR A 1 176 ? -12.188 8.182 22.123 1.00 98.56 176 TYR A C 1
ATOM 1391 O O . TYR A 1 176 ? -12.745 8.565 23.154 1.00 98.56 176 TYR A O 1
ATOM 1399 N N . GLN A 1 177 ? -10.940 8.537 21.810 1.00 98.38 177 GLN A N 1
ATOM 1400 C CA . GLN A 1 177 ? -10.132 9.422 22.645 1.00 98.38 177 GLN A CA 1
ATOM 1401 C C . GLN A 1 177 ? -10.807 10.787 22.828 1.00 98.38 177 GLN A C 1
ATOM 1403 O O . GLN A 1 177 ? -10.849 11.303 23.943 1.00 98.38 177 GLN A O 1
ATOM 1408 N N . LYS A 1 178 ? -11.372 11.369 21.763 1.00 98.31 178 LYS A N 1
ATOM 1409 C CA . LYS A 1 178 ? -12.042 12.677 21.816 1.00 98.31 178 LYS A CA 1
ATOM 1410 C C . LYS A 1 178 ? -13.323 12.647 22.658 1.00 98.31 178 LYS A C 1
ATOM 1412 O O . LYS A 1 178 ? -13.559 13.586 23.413 1.00 98.31 178 LYS A O 1
ATOM 1417 N N . LYS A 1 179 ? -14.146 11.597 22.539 1.00 98.31 179 LYS A N 1
ATOM 1418 C CA . LYS A 1 179 ? -15.441 11.496 23.242 1.00 98.31 179 LYS A CA 1
ATOM 1419 C C . LYS A 1 179 ? -15.305 11.020 24.692 1.00 98.31 179 LYS A C 1
ATOM 1421 O O . LYS A 1 179 ? -16.018 11.524 25.554 1.00 98.31 179 LYS A O 1
ATOM 1426 N N . TYR A 1 180 ? -14.413 10.066 24.961 1.00 98.00 180 TYR A N 1
ATOM 1427 C CA . TYR A 1 180 ? -14.322 9.376 26.257 1.00 98.00 180 TYR A CA 1
ATOM 1428 C C . TYR A 1 180 ? -12.980 9.563 26.980 1.00 98.00 180 TYR A C 1
ATOM 1430 O O . TYR A 1 180 ? -12.825 9.085 28.101 1.00 98.00 180 TYR A O 1
ATOM 1438 N N . GLY A 1 181 ? -12.003 10.241 26.369 1.00 97.75 181 GLY A N 1
ATOM 1439 C CA . GLY A 1 181 ? -10.712 10.542 26.996 1.00 97.75 181 GLY A CA 1
ATOM 1440 C C . GLY A 1 181 ? -9.760 9.350 27.134 1.00 97.75 181 GLY A C 1
ATOM 1441 O O . GLY A 1 181 ? -8.823 9.431 27.925 1.00 97.75 181 GLY A O 1
ATOM 1442 N N . HIS A 1 182 ? -9.986 8.252 26.404 1.00 97.50 182 HIS A N 1
ATOM 1443 C CA . HIS A 1 182 ? -9.203 7.019 26.524 1.00 97.50 182 HIS A CA 1
ATOM 1444 C C . HIS A 1 182 ? -8.626 6.545 25.185 1.00 97.50 182 HIS A C 1
ATOM 1446 O O . HIS A 1 182 ? -9.343 6.476 24.186 1.00 97.50 182 HIS A O 1
ATOM 1452 N N . ASP A 1 183 ? -7.336 6.198 25.179 1.00 97.81 183 ASP A N 1
ATOM 1453 C CA . ASP A 1 183 ? -6.606 5.870 23.957 1.00 97.81 183 ASP A CA 1
ATOM 1454 C C . ASP A 1 183 ? -6.692 4.369 23.681 1.00 97.81 183 ASP A C 1
ATOM 1456 O O . ASP A 1 183 ? -6.129 3.549 24.409 1.00 97.81 183 ASP A O 1
ATOM 1460 N N . LEU A 1 184 ? -7.401 4.011 22.609 1.00 98.38 184 LEU A N 1
ATOM 1461 C CA . LEU A 1 184 ? -7.549 2.624 22.171 1.00 98.38 184 LEU A CA 1
ATOM 1462 C C . LEU A 1 184 ? -6.415 2.154 21.252 1.00 98.38 184 LEU A C 1
ATOM 1464 O O . LEU A 1 184 ? -6.324 0.950 20.992 1.00 98.38 184 LEU A O 1
ATOM 1468 N N . LYS A 1 185 ? -5.540 3.053 20.768 1.00 97.88 185 LYS A N 1
ATOM 1469 C CA . LYS A 1 185 ? -4.467 2.678 19.836 1.00 97.88 185 LYS A CA 1
ATOM 1470 C C . LYS A 1 185 ? -3.567 1.584 20.423 1.00 97.88 185 LYS A C 1
ATOM 1472 O O . LYS A 1 185 ? -3.417 0.566 19.750 1.00 97.88 185 LYS A O 1
ATOM 1477 N N . PRO A 1 186 ? -3.027 1.686 21.659 1.00 98.19 186 PRO A N 1
ATOM 1478 C CA . PRO A 1 186 ? -2.136 0.657 22.202 1.00 98.19 186 PRO A CA 1
ATOM 1479 C C . PRO A 1 186 ? -2.767 -0.739 22.214 1.00 98.19 186 PRO A C 1
ATOM 1481 O O . PRO A 1 186 ? -2.109 -1.723 21.881 1.00 98.19 186 PRO A O 1
ATOM 1484 N N . HIS A 1 187 ? -4.062 -0.817 22.536 1.00 98.19 187 HIS A N 1
ATOM 1485 C CA . HIS A 1 187 ? -4.809 -2.070 22.525 1.00 98.19 187 HIS A CA 1
ATOM 1486 C C . HIS A 1 187 ? -4.903 -2.659 21.117 1.00 98.19 187 HIS A C 1
ATOM 1488 O O . HIS A 1 187 ? -4.448 -3.782 20.901 1.00 98.19 187 HIS A O 1
ATOM 1494 N N . TYR A 1 188 ? -5.415 -1.907 20.137 1.00 98.06 188 TYR A N 1
ATOM 1495 C CA . TYR A 1 188 ? -5.567 -2.422 18.771 1.00 98.06 188 TYR A CA 1
ATOM 1496 C C . TYR A 1 188 ? -4.230 -2.713 18.085 1.00 98.06 188 TYR A C 1
ATOM 1498 O O . TYR A 1 188 ? -4.136 -3.688 17.345 1.00 98.06 188 TYR A O 1
ATOM 1506 N N . LEU A 1 189 ? -3.170 -1.962 18.398 1.00 97.44 189 LEU A N 1
ATOM 1507 C CA . LEU A 1 189 ? -1.806 -2.279 17.966 1.00 97.44 189 LEU A CA 1
ATOM 1508 C C . LEU A 1 189 ? -1.306 -3.621 18.540 1.00 97.44 189 LEU A C 1
ATOM 1510 O O . LEU A 1 189 ? -0.450 -4.249 17.921 1.00 97.44 189 LEU A O 1
ATOM 1514 N N . SER A 1 190 ? -1.808 -4.059 19.699 1.00 97.06 190 SER A N 1
ATOM 1515 C CA . SER A 1 190 ? -1.402 -5.324 20.331 1.00 97.06 190 SER A CA 1
ATOM 1516 C C . SER A 1 190 ? -2.181 -6.543 19.826 1.00 97.06 190 SER A C 1
ATOM 1518 O O . SER A 1 190 ? -1.621 -7.633 19.749 1.00 97.06 190 SER A O 1
ATOM 1520 N N . VAL A 1 191 ? -3.458 -6.372 19.462 1.00 97.00 191 VAL A N 1
ATOM 1521 C CA . VAL A 1 191 ? -4.329 -7.488 19.040 1.00 97.00 191 VAL A CA 1
ATOM 1522 C C . VAL A 1 191 ? -4.415 -7.634 17.519 1.00 97.00 191 VAL A C 1
ATOM 1524 O O . VAL A 1 191 ? -4.647 -8.735 17.014 1.00 97.00 191 VAL A O 1
ATOM 1527 N N . LEU A 1 192 ? -4.191 -6.552 16.765 1.00 97.06 192 LEU A N 1
ATOM 1528 C CA . LEU A 1 192 ? -4.147 -6.577 15.305 1.00 97.06 192 LEU A CA 1
ATOM 1529 C C . LEU A 1 192 ? -2.717 -6.754 14.802 1.00 97.06 192 LEU A C 1
ATOM 1531 O O . LEU A 1 192 ? -1.767 -6.151 15.298 1.0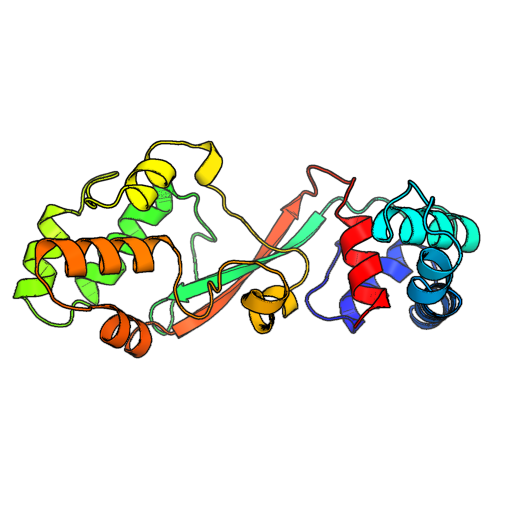0 97.06 192 LEU A O 1
ATOM 1535 N N . HIS A 1 193 ? -2.571 -7.543 13.751 1.00 95.75 193 HIS A N 1
ATOM 1536 C CA . HIS A 1 193 ? -1.297 -7.913 13.157 1.00 95.75 193 HIS A CA 1
ATOM 1537 C C . HIS A 1 193 ? -1.130 -7.175 11.826 1.00 95.75 193 HIS A C 1
ATOM 1539 O O . HIS A 1 193 ? -2.079 -7.170 11.037 1.00 95.75 193 HIS A O 1
ATOM 1545 N N . PRO A 1 194 ? 0.031 -6.547 11.567 1.00 95.94 194 PRO A N 1
ATOM 1546 C CA . PRO A 1 194 ? 0.309 -5.938 10.274 1.00 95.94 194 PRO A CA 1
ATOM 1547 C C . PRO A 1 194 ? 0.328 -6.997 9.179 1.00 95.94 194 PRO A C 1
ATOM 1549 O O . PRO A 1 194 ? 0.899 -8.076 9.346 1.00 95.94 194 PRO A O 1
ATOM 1552 N N . CYS A 1 195 ? -0.291 -6.684 8.048 1.00 94.56 195 CYS A N 1
ATOM 1553 C CA . CYS A 1 195 ? -0.253 -7.531 6.871 1.00 94.56 195 CYS A CA 1
ATOM 1554 C C . CYS A 1 195 ? -0.244 -6.698 5.591 1.00 94.56 195 CYS A C 1
ATOM 1556 O O . CYS A 1 195 ? -0.754 -5.580 5.533 1.00 94.56 195 CYS A O 1
ATOM 1558 N N . ILE A 1 196 ? 0.349 -7.275 4.550 1.00 95.00 196 ILE A N 1
ATOM 1559 C CA . ILE A 1 196 ? 0.255 -6.765 3.188 1.00 95.00 196 ILE A CA 1
ATOM 1560 C C . ILE A 1 196 ? -0.564 -7.779 2.405 1.00 95.00 196 ILE A C 1
ATOM 1562 O O . ILE A 1 196 ? -0.138 -8.922 2.225 1.00 95.00 196 ILE A O 1
ATOM 1566 N N . VAL A 1 197 ? -1.737 -7.359 1.949 1.00 93.94 197 VAL A N 1
ATOM 1567 C CA . VAL A 1 197 ? -2.571 -8.146 1.045 1.00 93.94 197 VAL A CA 1
ATOM 1568 C C . VAL A 1 197 ? -2.171 -7.788 -0.375 1.00 93.94 197 VAL A C 1
ATOM 1570 O O . VAL A 1 197 ? -2.141 -6.611 -0.733 1.00 93.94 197 VAL A O 1
ATOM 1573 N N . TRP A 1 198 ? -1.849 -8.793 -1.180 1.00 92.94 198 TRP A N 1
ATOM 1574 C CA . TRP A 1 198 ? -1.563 -8.599 -2.595 1.00 92.94 198 TRP A CA 1
ATOM 1575 C C . TRP A 1 198 ? -2.727 -9.099 -3.445 1.00 92.94 198 TRP A C 1
ATOM 1577 O O . TRP A 1 198 ? -3.418 -10.049 -3.075 1.00 92.94 198 TRP A O 1
ATOM 1587 N N . PHE A 1 199 ? -2.959 -8.441 -4.574 1.00 91.25 199 PHE A N 1
ATOM 1588 C CA . PHE A 1 199 ? -4.016 -8.794 -5.515 1.00 91.25 199 PHE A CA 1
ATOM 1589 C C . PHE A 1 199 ? -3.606 -8.422 -6.938 1.00 91.25 199 PHE A C 1
ATOM 1591 O O . PHE A 1 199 ? -2.821 -7.501 -7.151 1.00 91.25 199 PHE A O 1
ATOM 1598 N N . GLU A 1 200 ? -4.139 -9.144 -7.918 1.00 92.50 200 GLU A N 1
ATOM 1599 C CA . GLU A 1 200 ? -3.915 -8.849 -9.331 1.00 92.50 200 GLU A CA 1
ATOM 1600 C C . GLU A 1 200 ? -5.090 -8.034 -9.878 1.00 92.50 200 GLU A C 1
ATOM 1602 O O . GLU A 1 200 ? -6.239 -8.478 -9.809 1.00 92.50 200 GLU A O 1
ATOM 1607 N N . ALA A 1 201 ? -4.811 -6.867 -10.455 1.00 90.62 201 ALA A N 1
ATOM 1608 C CA . ALA A 1 201 ? -5.829 -6.019 -11.070 1.00 90.62 201 ALA A CA 1
ATOM 1609 C C . ALA A 1 201 ? -5.329 -5.393 -12.373 1.00 90.62 201 ALA A C 1
ATOM 1611 O O . ALA A 1 201 ? -4.120 -5.276 -12.603 1.00 90.62 201 ALA A O 1
ATOM 1612 N N . ASP A 1 202 ? -6.282 -5.005 -13.215 1.00 91.25 202 ASP A N 1
ATOM 1613 C CA . ASP A 1 202 ? -6.011 -4.372 -14.499 1.00 91.25 202 ASP A CA 1
ATOM 1614 C C . ASP A 1 202 ? -5.330 -3.013 -14.310 1.00 91.25 202 ASP A C 1
ATOM 1616 O O . ASP A 1 202 ? -5.633 -2.253 -13.386 1.00 91.25 202 ASP A O 1
ATOM 1620 N N . ILE A 1 203 ? -4.409 -2.696 -15.214 1.00 89.69 203 ILE A N 1
ATOM 1621 C CA . ILE A 1 203 ? -3.798 -1.374 -15.298 1.00 89.69 203 ILE A CA 1
ATOM 1622 C C . ILE A 1 203 ? -4.774 -0.480 -16.070 1.00 89.69 203 ILE A C 1
ATOM 1624 O O . ILE A 1 203 ? -4.830 -0.503 -17.295 1.00 89.69 203 ILE A O 1
ATOM 1628 N N . VAL A 1 204 ? -5.586 0.287 -15.337 1.00 73.56 204 VAL A N 1
ATOM 1629 C CA . VAL A 1 204 ? -6.595 1.193 -15.926 1.00 73.56 204 VAL A CA 1
ATOM 1630 C C . VAL A 1 204 ? -5.948 2.465 -16.505 1.00 73.56 204 VAL A C 1
ATOM 1632 O O . VAL A 1 204 ? -6.492 3.074 -17.423 1.00 73.56 204 VAL A O 1
ATOM 1635 N N . TYR A 1 205 ? -4.761 2.836 -16.009 1.00 62.94 205 TYR A N 1
ATOM 1636 C CA . TYR A 1 205 ? -3.951 3.954 -16.497 1.00 62.94 205 TYR A CA 1
ATOM 1637 C C . TYR A 1 205 ? -2.508 3.490 -16.710 1.00 62.94 205 TYR A C 1
ATOM 1639 O O . TYR A 1 205 ? -1.777 3.275 -15.748 1.00 62.94 205 TYR A O 1
ATOM 1647 N N . GLU A 1 206 ? -2.091 3.326 -17.967 1.00 59.00 206 GLU A N 1
ATOM 1648 C CA . GLU A 1 206 ? -0.716 2.906 -18.289 1.00 59.00 206 GLU A CA 1
ATOM 1649 C C . GLU A 1 206 ? 0.319 3.981 -17.919 1.00 59.00 206 GLU A C 1
ATOM 1651 O O . GLU A 1 206 ? 1.419 3.651 -17.473 1.00 59.00 206 GLU A O 1
ATOM 1656 N N . LYS A 1 207 ? -0.049 5.267 -18.054 1.00 59.16 207 LYS A N 1
ATOM 1657 C CA . LYS A 1 207 ? 0.812 6.400 -17.687 1.00 59.16 207 LYS A CA 1
ATOM 1658 C C . LYS A 1 207 ? 1.018 6.442 -16.175 1.00 59.16 207 LYS A C 1
ATOM 1660 O O . LYS A 1 207 ? 0.062 6.591 -15.419 1.00 59.16 207 LYS A O 1
ATOM 1665 N N . GLY A 1 208 ? 2.270 6.346 -15.758 1.00 83.19 208 GLY A N 1
ATOM 1666 C CA . GLY A 1 208 ? 2.723 6.368 -14.374 1.00 83.19 208 GLY A CA 1
ATOM 1667 C C . GLY A 1 208 ? 3.072 4.983 -13.832 1.00 83.19 208 GLY A C 1
ATOM 1668 O O . GLY A 1 208 ? 3.947 4.884 -12.975 1.00 83.19 208 GLY A O 1
ATOM 1669 N N . VAL A 1 209 ? 2.444 3.904 -14.315 1.00 91.88 209 VAL A N 1
ATOM 1670 C CA . VAL A 1 209 ? 2.686 2.545 -13.791 1.00 91.88 209 VAL A CA 1
ATOM 1671 C C . VAL A 1 209 ? 4.035 2.009 -14.260 1.00 91.88 209 VAL A C 1
ATOM 1673 O O . VAL A 1 209 ? 4.819 1.512 -13.449 1.00 91.88 209 VAL A O 1
ATOM 1676 N N . LEU A 1 210 ? 4.332 2.151 -15.555 1.00 93.44 210 LEU A N 1
ATOM 1677 C CA . LEU A 1 210 ? 5.625 1.755 -16.107 1.00 93.44 210 LEU A CA 1
ATOM 1678 C C . LEU A 1 210 ? 6.752 2.632 -15.548 1.00 93.44 210 LEU A C 1
ATOM 1680 O O . LEU A 1 210 ? 7.789 2.110 -15.150 1.00 93.44 210 LEU A O 1
ATOM 1684 N N . GLU A 1 211 ? 6.529 3.944 -15.480 1.00 94.81 211 GLU A N 1
ATOM 1685 C CA . GLU A 1 211 ? 7.444 4.918 -14.888 1.00 94.81 211 GLU A CA 1
ATOM 1686 C C . GLU A 1 211 ? 7.762 4.542 -13.436 1.00 94.81 211 GLU A C 1
ATOM 1688 O O . GLU A 1 211 ? 8.930 4.420 -13.081 1.00 94.81 211 GLU A O 1
ATOM 1693 N N . THR A 1 212 ? 6.741 4.248 -12.621 1.00 94.50 212 THR A N 1
ATOM 1694 C CA . THR A 1 212 ? 6.918 3.827 -11.221 1.00 94.50 212 THR A CA 1
ATOM 1695 C C . THR A 1 212 ? 7.750 2.551 -11.117 1.00 94.50 212 THR A C 1
ATOM 1697 O O . THR A 1 212 ? 8.665 2.475 -10.297 1.00 94.50 212 THR A O 1
ATOM 1700 N N . ALA A 1 213 ? 7.473 1.542 -11.947 1.00 96.44 213 ALA A N 1
ATOM 1701 C CA . ALA A 1 213 ? 8.226 0.291 -11.917 1.00 96.44 213 ALA A CA 1
ATOM 1702 C C . ALA A 1 213 ? 9.679 0.455 -12.381 1.00 96.44 213 ALA A C 1
ATOM 1704 O O . ALA A 1 213 ? 10.577 -0.148 -11.790 1.00 96.44 213 ALA A O 1
ATOM 1705 N N . LEU A 1 214 ? 9.927 1.275 -13.407 1.00 96.75 214 LEU A N 1
ATOM 1706 C CA . LEU A 1 214 ? 11.279 1.603 -13.861 1.00 96.75 214 LEU A CA 1
ATOM 1707 C C . LEU A 1 214 ? 12.047 2.382 -12.793 1.00 96.75 214 LEU A C 1
ATOM 1709 O O . LEU A 1 214 ? 13.184 2.021 -12.492 1.00 96.75 214 LEU A O 1
ATOM 1713 N N . SER A 1 215 ? 11.421 3.389 -12.177 1.00 95.38 215 SER A N 1
ATOM 1714 C CA . SER A 1 215 ? 12.006 4.131 -11.060 1.00 95.38 215 SER A CA 1
ATOM 1715 C C . SER A 1 215 ? 12.349 3.202 -9.899 1.00 95.38 215 SER A C 1
ATOM 1717 O O . SER A 1 215 ? 13.462 3.264 -9.391 1.00 95.38 215 SER A O 1
ATOM 1719 N N . TYR A 1 216 ? 11.456 2.278 -9.540 1.00 96.44 216 TYR A N 1
ATOM 1720 C CA . TYR A 1 216 ? 11.727 1.280 -8.506 1.00 96.44 216 TYR A CA 1
ATOM 1721 C C . TYR A 1 216 ? 12.904 0.35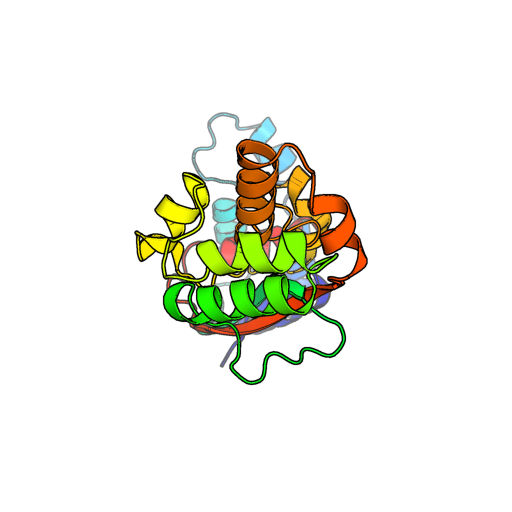9 -8.868 1.00 96.44 216 TYR A C 1
ATOM 1723 O O . TYR A 1 216 ? 13.807 0.134 -8.063 1.00 96.44 216 TYR A O 1
ATOM 1731 N N . ALA A 1 217 ? 12.950 -0.143 -10.105 1.00 97.12 217 ALA A N 1
ATOM 1732 C CA . ALA A 1 217 ? 14.055 -0.976 -10.574 1.00 97.12 217 ALA A CA 1
ATOM 1733 C C . ALA A 1 217 ? 15.405 -0.228 -10.615 1.00 97.12 217 ALA A C 1
ATOM 1735 O O . ALA A 1 217 ? 16.462 -0.862 -10.479 1.00 97.12 217 ALA A O 1
ATOM 1736 N N . TYR A 1 218 ? 15.367 1.095 -10.804 1.00 96.12 218 TYR A N 1
ATOM 1737 C CA . TYR A 1 218 ? 16.525 1.985 -10.821 1.00 96.12 218 TYR A CA 1
ATOM 1738 C C . TYR A 1 218 ? 17.066 2.281 -9.416 1.00 96.12 218 TYR A C 1
ATOM 1740 O O . TYR A 1 218 ? 18.265 2.122 -9.202 1.00 96.12 218 TYR A O 1
ATOM 1748 N N . THR A 1 219 ? 16.204 2.674 -8.471 1.00 90.75 219 THR A N 1
ATOM 1749 C CA . THR A 1 219 ? 16.624 3.206 -7.159 1.00 90.75 219 THR A CA 1
ATOM 1750 C C . THR A 1 219 ? 16.870 2.156 -6.077 1.00 90.75 219 THR A C 1
ATOM 1752 O O . THR A 1 219 ? 17.483 2.482 -5.063 1.00 90.75 219 THR A O 1
ATOM 1755 N N . SER A 1 220 ? 16.378 0.925 -6.253 1.00 82.06 220 SER A N 1
ATOM 1756 C CA . SER A 1 220 ? 16.462 -0.144 -5.237 1.00 82.06 220 SER A CA 1
ATOM 1757 C C . SER A 1 220 ? 17.626 -1.125 -5.443 1.00 82.06 220 SER A C 1
ATOM 1759 O O . SER A 1 220 ? 18.328 -1.078 -6.483 1.00 82.06 220 SER A O 1
#